Protein AF-A0A7Y9W9V0-F1 (afdb_monomer_lite)

Foldseek 3Di:
DDDDDDDDDDPPPPPPDDCPVVVCVVVDDDDDPVVVVVLVVVLVVLVVVLVVDDDPVNVVSVVVSVVSVVVVVVCVVPVPPPPPPPPLLLLLQLLLCVLVVLCVVVVHDLVRLCVLLVPDSVVNVCSNVSVDRDDPSSLVSSCNSSVHDSVVSSVSSDDQDDPDQDPVNWDWDDDVVQQKIKTFRADDGPPDPKTKIKIKHDAFGKDKDFFDPDFFKKKKKAWADWWKWKAAPNDIDTDDHGDIDIDTHHGMMMIGHHNVIMTIMMMMID

Radius of gyration: 27.73 Å; chains: 1; bounding box: 50×78×79 Å

pLDDT: mean 72.64, std 25.69, range [23.69, 98.56]

InterPro domains:
  IPR001387 Cro/C1-type, helix-turn-helix domain [PS50943] (99-153)
  IPR001387 Cro/C1-type, helix-turn-helix domain [SM00530] (98-153)
  IPR001387 Cro/C1-type, helix-turn-helix domain [cd00093] (96-153)
  IPR010982 Lambda repressor-like, DNA-binding domain superfamily [G3DSA:1.10.260.40] (86-161)
  IPR010982 Lambda repressor-like, DNA-binding domain superfamily [SSF47413] (92-160)
  IPR011051 RmlC-like cupin domain superfamily [SSF51182] (139-268)
  IPR014710 RmlC-like jelly roll fold [G3DSA:2.60.120.10] (181-270)
  IPR050807 Transcriptional regulator/dioxygenase, bacterial-type [PTHR46797] (91-259)

Secondary structure (DSSP, 8-state):
------------------THHHHHHHTT----HHHHHHHHHHHHHHHHHHHH--THHHHHHHHHHHHHHHHHHHHHH-S--------HHHHHHHHHHHHHHHHHHTT--HHHHHHHHT--HHHHHHHHTTSSPPPHHHHHHHHHHHT--HHHHHHHT--S--S---GGGS-EEEETTTTEEEEEEE---TTSS-EEEEEEE-TT-EEEESS-SSTTEEEEEEEEEE-EEEEETTEEEEE-TT-EEEEEE-S-EEEE--TT--EEEEEEE-

Structure (mmCIF, N/CA/C/O backbone):
data_AF-A0A7Y9W9V0-F1
#
_entry.id   AF-A0A7Y9W9V0-F1
#
loop_
_atom_site.group_PDB
_atom_site.id
_atom_site.type_symbol
_atom_site.label_atom_id
_atom_site.label_alt_id
_atom_site.label_comp_id
_atom_site.label_asym_id
_atom_site.label_entity_id
_atom_site.label_seq_id
_atom_site.pdbx_PDB_ins_code
_atom_site.Cartn_x
_atom_site.Cartn_y
_atom_site.Cartn_z
_atom_site.occupancy
_atom_site.B_iso_or_equiv
_atom_site.auth_seq_id
_atom_site.auth_comp_id
_atom_site.auth_asym_id
_atom_site.auth_atom_id
_atom_site.pdbx_PDB_model_num
ATOM 1 N N . MET A 1 1 ? -5.273 66.839 42.365 1.00 35.50 1 MET A N 1
ATOM 2 C CA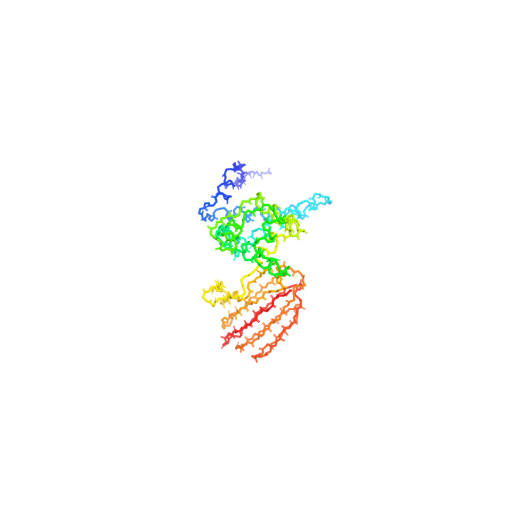 . MET A 1 1 ? -5.598 66.285 41.025 1.00 35.50 1 MET A CA 1
ATOM 3 C C . MET A 1 1 ? -4.250 65.876 40.478 1.00 35.50 1 MET A C 1
ATOM 5 O O . MET A 1 1 ? -3.637 66.594 39.706 1.00 35.50 1 MET A O 1
ATOM 9 N N . ASP A 1 2 ? -3.775 64.792 41.076 1.00 28.06 2 ASP A N 1
ATOM 10 C CA . ASP A 1 2 ? -2.410 64.271 41.126 1.00 28.06 2 ASP A CA 1
ATOM 11 C C . ASP A 1 2 ? -2.517 62.798 40.697 1.00 28.06 2 ASP A C 1
ATOM 13 O O . ASP A 1 2 ? -3.586 62.212 40.873 1.00 28.06 2 ASP A O 1
ATOM 17 N N . ASP A 1 3 ? -1.520 62.054 40.245 1.00 28.27 3 ASP A N 1
ATOM 18 C CA . ASP A 1 3 ? -0.204 62.240 39.635 1.00 28.27 3 ASP A CA 1
ATOM 19 C C . ASP A 1 3 ? 0.342 60.785 39.485 1.00 28.27 3 ASP A C 1
ATOM 21 O O . ASP A 1 3 ? -0.158 59.859 40.130 1.00 28.27 3 ASP A O 1
ATOM 25 N N . VAL A 1 4 ? 1.404 60.609 38.697 1.00 27.91 4 VAL A N 1
ATOM 26 C CA . VAL A 1 4 ? 2.395 59.505 38.736 1.00 27.91 4 VAL A CA 1
ATOM 27 C C . VAL A 1 4 ? 2.188 58.203 37.923 1.00 27.91 4 VAL A C 1
ATOM 29 O O . VAL A 1 4 ? 1.165 57.525 37.911 1.00 27.91 4 VAL A O 1
ATOM 32 N N . ALA A 1 5 ? 3.302 57.878 37.256 1.00 31.08 5 ALA A N 1
ATOM 33 C CA . ALA A 1 5 ? 3.635 56.842 36.288 1.00 31.08 5 ALA A CA 1
ATOM 34 C C . ALA A 1 5 ? 4.068 55.469 36.857 1.00 31.08 5 ALA A C 1
ATOM 36 O O . ALA A 1 5 ? 4.468 55.375 38.011 1.00 31.08 5 ALA A O 1
ATOM 37 N N . ALA A 1 6 ? 4.102 54.449 35.978 1.00 27.23 6 ALA A N 1
ATOM 38 C CA . ALA A 1 6 ? 5.058 53.316 35.853 1.00 27.23 6 ALA A CA 1
ATOM 39 C C . ALA A 1 6 ? 4.371 52.191 35.033 1.00 27.23 6 ALA A C 1
ATOM 41 O O . ALA A 1 6 ? 3.171 52.006 35.154 1.00 27.23 6 ALA A O 1
ATOM 42 N N . GLY A 1 7 ? 4.985 51.377 34.174 1.00 23.86 7 GLY A N 1
ATOM 43 C CA . GLY A 1 7 ? 6.378 51.099 33.874 1.00 23.86 7 GLY A CA 1
ATOM 44 C C . GLY A 1 7 ? 6.473 50.066 32.731 1.00 23.86 7 GLY A C 1
ATOM 45 O O . GLY A 1 7 ? 5.495 49.464 32.298 1.00 23.86 7 GLY A O 1
ATOM 46 N N . VAL A 1 8 ? 7.694 49.941 32.231 1.00 26.98 8 VAL A N 1
ATOM 47 C CA . VAL A 1 8 ? 8.211 49.222 31.056 1.00 26.98 8 VAL A CA 1
ATOM 48 C C . VAL A 1 8 ? 8.099 47.687 31.154 1.00 26.98 8 VAL A C 1
ATOM 50 O O . VAL A 1 8 ? 8.314 47.153 32.234 1.00 26.98 8 VAL A O 1
ATOM 53 N N . ALA A 1 9 ? 7.894 46.980 30.023 1.00 24.52 9 ALA A N 1
ATOM 54 C CA . ALA A 1 9 ? 8.790 45.910 29.513 1.00 24.52 9 ALA A CA 1
ATOM 55 C C . ALA A 1 9 ? 8.128 44.968 28.481 1.00 24.52 9 ALA A C 1
ATOM 57 O O . ALA A 1 9 ? 7.107 44.349 28.759 1.00 24.52 9 ALA A O 1
ATOM 58 N N . GLY A 1 10 ? 8.796 44.750 27.333 1.00 23.69 10 GLY A N 1
ATOM 59 C CA . GLY A 1 10 ? 8.722 43.447 26.653 1.00 23.69 10 GLY A CA 1
ATOM 60 C C . GLY A 1 10 ? 8.456 43.374 25.146 1.00 23.69 10 GLY A C 1
ATOM 61 O O . GLY A 1 10 ? 8.126 42.287 24.682 1.00 23.69 10 GLY A O 1
ATOM 62 N N . SER A 1 11 ? 8.625 44.431 24.343 1.00 26.94 11 SER A N 1
ATOM 63 C CA . SER A 1 11 ? 8.670 44.263 22.881 1.00 26.94 11 SER A CA 1
ATOM 64 C C . SER A 1 11 ? 10.000 43.620 22.466 1.00 26.94 11 SER A C 1
ATOM 66 O O . SER A 1 11 ? 10.996 44.283 22.175 1.00 26.94 11 SER A O 1
ATOM 68 N N . ARG A 1 12 ? 10.050 42.283 22.420 1.00 25.53 12 ARG A N 1
ATOM 69 C CA . ARG A 1 12 ? 11.117 41.608 21.672 1.00 25.53 12 ARG A CA 1
ATOM 70 C C . ARG A 1 12 ? 10.860 41.842 20.188 1.00 25.53 12 ARG A C 1
ATOM 72 O O . ARG A 1 12 ? 10.120 41.103 19.546 1.00 25.53 12 ARG A O 1
ATOM 79 N N . ARG A 1 13 ? 11.499 42.887 19.651 1.00 25.66 13 ARG A N 1
ATOM 80 C CA . ARG A 1 13 ? 11.897 42.948 18.243 1.00 25.66 13 ARG A CA 1
ATOM 81 C C . ARG A 1 13 ? 12.597 41.630 17.918 1.00 25.66 13 ARG A C 1
ATOM 83 O O . ARG A 1 13 ? 13.743 41.429 18.313 1.00 25.66 13 ARG A O 1
ATOM 90 N N . TRP A 1 14 ? 11.928 40.745 17.191 1.00 26.88 14 TRP A N 1
ATOM 91 C CA . TRP A 1 14 ? 12.637 39.748 16.403 1.00 26.88 14 TRP A CA 1
ATOM 92 C C . TRP A 1 14 ? 13.243 40.513 15.234 1.00 26.88 14 TRP A C 1
ATOM 94 O O . TRP A 1 14 ? 12.591 40.775 14.226 1.00 26.88 14 TRP A O 1
ATOM 104 N N . GLY A 1 15 ? 14.470 40.992 15.444 1.00 24.22 15 GLY A N 1
ATOM 105 C CA . GLY A 1 15 ? 15.308 41.468 14.358 1.00 24.22 15 GLY A CA 1
ATOM 106 C C . GLY A 1 15 ? 15.372 40.387 13.286 1.00 24.22 15 GLY A C 1
ATOM 107 O O . GLY A 1 15 ? 15.398 39.198 13.607 1.00 24.22 15 GLY A O 1
ATOM 108 N N . ALA A 1 16 ? 15.355 40.817 12.027 1.00 33.41 16 ALA A N 1
ATOM 109 C CA . ALA A 1 16 ? 15.622 39.970 10.880 1.00 33.41 16 ALA A CA 1
ATOM 110 C C . ALA A 1 16 ? 16.904 39.166 11.146 1.00 33.41 16 ALA A C 1
ATOM 112 O O . ALA A 1 16 ? 18.010 39.702 11.088 1.00 33.41 16 ALA A O 1
ATOM 113 N N . LEU A 1 17 ? 16.745 37.893 11.505 1.00 30.12 17 LEU A N 1
ATOM 114 C CA . LEU A 1 17 ? 17.858 36.962 11.541 1.00 30.12 17 LEU A CA 1
ATOM 115 C C . LEU A 1 17 ? 18.116 36.522 10.093 1.00 30.12 17 LEU A C 1
ATOM 117 O O . LEU A 1 17 ? 17.157 36.224 9.377 1.00 30.12 17 LEU A O 1
ATOM 121 N N . PRO A 1 18 ? 19.377 36.524 9.628 1.00 29.44 18 PRO A N 1
ATOM 122 C CA . PRO A 1 18 ? 19.690 36.333 8.217 1.00 29.44 18 PRO A CA 1
ATOM 123 C C . PRO A 1 18 ? 19.297 34.929 7.741 1.00 29.44 18 PRO A C 1
ATOM 125 O O . PRO A 1 18 ? 19.376 33.967 8.505 1.00 29.44 18 PRO A O 1
ATOM 128 N N . CYS A 1 19 ? 18.968 34.804 6.452 1.00 37.94 19 CYS A N 1
ATOM 129 C CA . CYS A 1 19 ? 18.664 33.574 5.697 1.00 37.94 19 CYS A CA 1
ATOM 130 C C . CYS A 1 19 ? 19.694 32.420 5.793 1.00 37.94 19 CYS A C 1
ATOM 132 O O . CYS A 1 19 ? 19.595 31.437 5.059 1.00 37.94 19 CYS A O 1
ATOM 134 N N . THR A 1 20 ? 20.695 32.486 6.666 1.00 33.91 20 THR A N 1
ATOM 135 C CA . THR A 1 20 ? 21.738 31.466 6.812 1.00 33.91 20 THR A CA 1
ATOM 136 C C . THR A 1 20 ? 21.260 30.225 7.572 1.00 33.91 20 THR A C 1
ATOM 138 O O . THR A 1 20 ? 21.728 29.127 7.280 1.00 33.91 20 THR A O 1
ATOM 141 N N . ALA A 1 21 ? 20.276 30.353 8.471 1.00 34.34 21 ALA A N 1
ATOM 142 C CA . ALA A 1 21 ? 19.672 29.204 9.158 1.00 34.34 21 ALA A CA 1
ATOM 143 C C . ALA A 1 21 ? 18.810 28.331 8.222 1.00 34.34 21 ALA A C 1
ATOM 145 O O . ALA A 1 21 ? 18.737 27.120 8.403 1.00 34.34 21 ALA A O 1
ATOM 146 N N . TRP A 1 22 ? 18.218 28.933 7.184 1.00 33.31 22 TRP A N 1
ATOM 147 C CA . TRP A 1 22 ? 17.426 28.222 6.176 1.00 33.31 22 TRP A CA 1
ATOM 148 C C . TRP A 1 22 ? 18.291 27.369 5.236 1.00 33.31 22 TRP A C 1
ATOM 150 O O . TRP A 1 22 ? 17.904 26.249 4.920 1.00 33.31 22 TRP A O 1
ATOM 160 N N . ARG A 1 23 ? 19.488 27.840 4.846 1.00 33.12 23 ARG A N 1
ATOM 161 C CA . ARG A 1 23 ? 20.419 27.038 4.022 1.00 33.12 23 ARG A CA 1
ATOM 162 C C . ARG A 1 23 ? 20.894 25.775 4.747 1.00 33.12 23 ARG A C 1
ATOM 164 O O . ARG A 1 23 ? 20.795 24.693 4.193 1.00 33.12 23 ARG A O 1
ATOM 171 N N . ARG A 1 24 ? 21.250 25.874 6.034 1.00 33.75 24 ARG A N 1
ATOM 172 C CA . ARG A 1 24 ? 21.641 24.699 6.843 1.00 33.75 24 ARG A CA 1
ATOM 173 C C . ARG A 1 24 ? 20.521 23.671 7.070 1.00 33.75 24 ARG A C 1
ATOM 175 O O . ARG A 1 24 ? 20.827 22.514 7.330 1.00 33.75 24 ARG A O 1
ATOM 182 N N . PHE A 1 25 ? 19.254 24.080 6.983 1.00 33.53 25 PHE A N 1
ATOM 183 C CA . PHE A 1 25 ? 18.092 23.188 7.085 1.00 33.53 25 PHE A CA 1
ATOM 184 C C . PHE A 1 25 ? 17.761 22.482 5.755 1.00 33.53 25 PHE A C 1
ATOM 186 O O . PHE A 1 25 ? 17.141 21.421 5.760 1.00 33.53 25 PHE A O 1
ATOM 193 N N . LEU A 1 26 ? 18.183 23.045 4.618 1.00 35.91 26 LEU A N 1
ATOM 194 C CA . LEU A 1 26 ? 18.097 22.387 3.310 1.00 35.91 26 LEU A CA 1
ATOM 195 C C . LEU A 1 26 ? 19.279 21.430 3.062 1.00 35.91 26 LEU A C 1
ATOM 197 O O . LEU A 1 26 ? 19.092 20.434 2.376 1.00 35.91 26 LEU A O 1
ATOM 201 N N . ASP A 1 27 ? 20.434 21.677 3.689 1.00 34.84 27 ASP A N 1
ATOM 202 C CA . ASP A 1 27 ? 21.676 20.899 3.520 1.00 34.84 27 ASP A CA 1
ATOM 203 C C . ASP A 1 27 ? 21.829 19.693 4.490 1.00 34.84 27 ASP A C 1
ATOM 205 O O . ASP A 1 27 ? 22.941 19.215 4.707 1.00 34.84 27 ASP A O 1
ATOM 209 N N . GLY A 1 28 ? 20.749 19.200 5.114 1.00 38.62 28 GLY A N 1
ATOM 210 C CA . GLY A 1 28 ? 20.773 17.923 5.860 1.00 38.62 28 GLY A CA 1
ATOM 211 C C . GLY A 1 28 ? 21.465 17.926 7.238 1.00 38.62 28 GLY A C 1
ATOM 212 O O . GLY A 1 28 ? 21.980 16.900 7.678 1.00 38.62 28 GLY A O 1
ATOM 213 N N . GLY A 1 29 ? 21.504 19.058 7.951 1.00 36.22 29 GLY A N 1
ATOM 214 C CA . GLY A 1 29 ? 22.073 19.123 9.310 1.00 36.22 29 GLY A CA 1
ATOM 215 C C . GLY A 1 29 ? 21.227 18.429 10.404 1.00 36.22 29 GLY A C 1
ATOM 216 O O . GLY A 1 29 ? 20.016 18.272 10.239 1.00 36.22 29 GLY A O 1
ATOM 217 N N . PRO A 1 30 ? 21.826 18.051 11.557 1.00 38.59 30 PRO A N 1
ATOM 218 C CA . PRO A 1 30 ? 21.140 17.306 12.617 1.00 38.59 30 PRO A CA 1
ATOM 219 C C . PRO A 1 30 ? 19.988 18.090 13.272 1.00 38.59 30 PRO A C 1
ATOM 221 O O . PRO A 1 30 ? 20.026 19.314 13.401 1.00 38.59 30 PRO A O 1
ATOM 224 N N . TYR A 1 31 ? 18.976 17.342 13.722 1.00 42.16 31 TYR A N 1
ATOM 225 C CA . TYR A 1 31 ? 17.697 17.802 14.276 1.00 42.16 31 TYR A CA 1
ATOM 226 C C . TYR A 1 31 ? 17.836 18.840 15.418 1.00 42.16 31 TYR A C 1
ATOM 228 O O . TYR A 1 31 ? 18.185 18.497 16.549 1.00 42.16 31 TYR A O 1
ATOM 236 N N . ASP A 1 32 ? 17.512 20.114 15.143 1.00 47.50 32 ASP A N 1
ATOM 237 C CA . ASP A 1 32 ? 17.511 21.217 16.124 1.00 47.50 32 ASP A CA 1
ATOM 238 C C . ASP A 1 32 ? 16.078 21.621 16.535 1.00 47.50 32 ASP A C 1
ATOM 240 O O . ASP A 1 32 ? 15.296 22.171 15.753 1.00 47.50 32 ASP A O 1
ATOM 244 N N . LYS A 1 33 ? 15.745 21.420 17.819 1.00 42.12 33 LYS A N 1
ATOM 245 C CA . LYS A 1 33 ? 14.448 21.776 18.432 1.00 42.12 33 LYS A CA 1
ATOM 246 C C . LYS A 1 33 ? 14.104 23.272 18.313 1.00 42.12 33 LYS A C 1
ATOM 248 O O . LYS A 1 33 ? 12.923 23.628 18.360 1.00 42.12 33 LYS A O 1
ATOM 253 N N . ARG A 1 34 ? 15.093 24.162 18.145 1.00 43.06 34 ARG A N 1
ATOM 254 C CA . ARG A 1 34 ? 14.865 25.607 17.938 1.00 43.06 34 ARG A CA 1
ATOM 255 C C . ARG A 1 34 ? 14.334 25.919 16.539 1.00 43.06 34 ARG A C 1
ATOM 257 O O . ARG A 1 34 ? 13.497 26.813 16.411 1.00 43.06 34 ARG A O 1
ATOM 264 N N . ALA A 1 35 ? 14.747 25.162 15.521 1.00 43.53 35 ALA A N 1
ATOM 265 C CA . ALA A 1 35 ? 14.246 25.313 14.155 1.00 43.53 35 ALA A CA 1
ATOM 266 C C . ALA A 1 35 ? 12.758 24.932 14.059 1.00 43.53 35 ALA A C 1
ATOM 268 O O . ALA A 1 35 ? 11.972 25.667 13.462 1.00 43.53 35 ALA A O 1
ATOM 269 N N . ARG A 1 36 ? 12.347 23.859 14.755 1.00 43.25 36 ARG A N 1
ATOM 270 C CA . ARG A 1 36 ? 10.944 23.408 14.820 1.00 43.25 36 ARG A CA 1
ATOM 271 C C . ARG A 1 36 ? 10.028 24.443 15.479 1.00 43.25 36 ARG A C 1
ATOM 273 O O . ARG A 1 36 ? 8.952 24.731 14.969 1.00 43.25 36 ARG A O 1
ATOM 280 N N . ARG A 1 37 ? 10.478 25.070 16.572 1.00 42.75 37 ARG A N 1
ATOM 281 C CA . ARG A 1 37 ? 9.717 26.136 17.250 1.00 42.75 37 ARG A CA 1
ATOM 282 C C . ARG A 1 37 ? 9.551 27.378 16.364 1.00 42.75 37 ARG A C 1
ATOM 284 O O . ARG A 1 37 ? 8.467 27.942 16.315 1.00 42.75 37 ARG A O 1
ATOM 291 N N . CYS A 1 38 ? 10.592 27.741 15.610 1.00 45.28 38 CYS A N 1
ATOM 292 C CA . CYS A 1 38 ? 10.552 28.855 14.659 1.00 45.28 38 CYS A CA 1
ATOM 293 C C . CYS A 1 38 ? 9.590 28.587 13.484 1.00 45.28 38 CYS A C 1
ATOM 295 O O . CYS A 1 38 ? 8.825 29.470 13.104 1.00 45.28 38 CYS A O 1
ATOM 297 N N . ALA A 1 39 ? 9.574 27.359 12.951 1.00 44.06 39 ALA A N 1
ATOM 298 C CA . ALA A 1 39 ? 8.653 26.954 11.888 1.00 44.06 39 ALA A CA 1
ATOM 299 C C . ALA A 1 39 ? 7.184 26.980 12.351 1.00 44.06 39 ALA A C 1
ATOM 301 O O . ALA A 1 39 ? 6.343 27.562 11.672 1.00 44.06 39 ALA A O 1
ATOM 302 N N . VAL A 1 40 ? 6.886 26.451 13.546 1.00 46.34 40 VAL A N 1
ATOM 303 C CA . VAL A 1 40 ? 5.531 26.476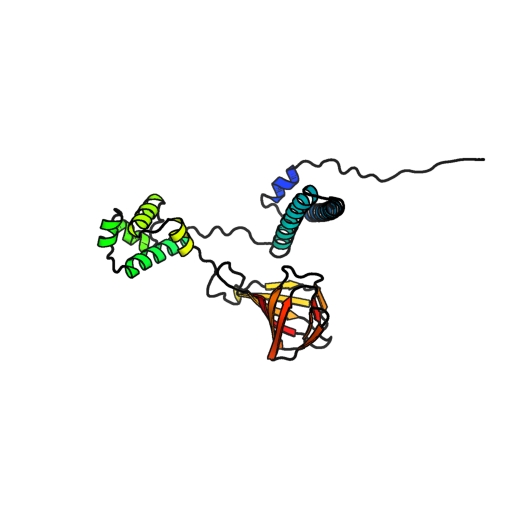 14.135 1.00 46.34 40 VAL A CA 1
ATOM 304 C C . VAL A 1 40 ? 5.038 27.910 14.368 1.00 46.34 40 VAL A C 1
ATOM 306 O O . VAL A 1 40 ? 3.879 28.222 14.075 1.00 46.34 40 VAL A O 1
ATOM 309 N N . ASP A 1 41 ? 5.910 28.802 14.845 1.00 45.75 41 ASP A N 1
ATOM 310 C CA . ASP A 1 41 ? 5.571 30.214 15.050 1.00 45.75 41 ASP A CA 1
ATOM 311 C C . ASP A 1 41 ? 5.324 30.945 13.712 1.00 45.75 41 ASP A C 1
ATOM 313 O O . ASP A 1 41 ? 4.414 31.775 13.615 1.00 45.75 41 ASP A O 1
ATOM 317 N N . GLN A 1 42 ? 6.046 30.587 12.644 1.00 47.47 42 GLN A N 1
ATOM 318 C CA . GLN A 1 42 ? 5.817 31.123 11.296 1.00 47.47 42 GLN A CA 1
ATOM 319 C C . GLN A 1 42 ? 4.520 30.599 10.662 1.00 47.47 42 GLN A C 1
ATOM 321 O O . GLN A 1 42 ? 3.763 31.397 10.109 1.00 47.47 42 GLN A O 1
ATOM 326 N N . THR A 1 43 ? 4.188 29.311 10.804 1.00 44.59 43 THR A N 1
ATOM 327 C CA . THR A 1 43 ? 2.916 28.740 10.315 1.00 44.59 43 THR A CA 1
ATOM 328 C C . THR A 1 43 ? 1.710 29.350 11.035 1.00 44.59 43 THR A C 1
ATOM 330 O O . THR A 1 43 ? 0.689 29.636 10.406 1.00 44.59 43 THR A O 1
ATOM 333 N N . ARG A 1 44 ? 1.826 29.629 12.343 1.00 49.34 44 ARG A N 1
ATOM 334 C CA . ARG A 1 44 ? 0.804 30.379 13.097 1.00 49.34 44 ARG A CA 1
ATOM 335 C C . ARG A 1 44 ? 0.651 31.812 12.582 1.00 49.34 44 ARG A C 1
ATOM 337 O O . ARG A 1 44 ? -0.479 32.267 12.416 1.00 49.34 44 ARG A O 1
ATOM 344 N N . SER A 1 45 ? 1.757 32.490 12.279 1.00 45.56 45 SER A N 1
ATOM 345 C CA . SER A 1 45 ? 1.757 33.850 11.722 1.00 45.56 45 SER A CA 1
ATOM 346 C C . SER A 1 45 ? 1.108 33.916 10.327 1.00 45.56 45 SER A C 1
ATOM 348 O O . SER A 1 45 ? 0.218 34.735 10.095 1.00 45.56 45 SER A O 1
ATOM 350 N N . LEU A 1 46 ? 1.447 32.986 9.426 1.00 45.44 46 LEU A N 1
ATOM 351 C CA . LEU A 1 46 ? 0.841 32.880 8.091 1.00 45.44 46 LEU A CA 1
ATOM 352 C C . LEU A 1 46 ? -0.661 32.550 8.146 1.00 45.44 46 LEU A C 1
ATOM 354 O O . LEU A 1 46 ? -1.437 33.116 7.378 1.00 45.44 46 LEU A O 1
ATOM 358 N N . ARG A 1 47 ? -1.111 31.717 9.099 1.00 48.81 47 ARG A N 1
ATOM 359 C CA . ARG A 1 47 ? -2.543 31.411 9.304 1.00 48.81 47 ARG A CA 1
ATOM 360 C C . ARG A 1 47 ? -3.354 32.650 9.707 1.00 48.81 47 ARG A C 1
ATOM 362 O O . ARG A 1 47 ? -4.504 32.790 9.292 1.00 48.81 47 ARG A O 1
ATOM 369 N N . VAL A 1 48 ? -2.760 33.560 10.484 1.00 46.72 48 VAL A N 1
ATOM 370 C CA . VAL A 1 48 ? -3.372 34.853 10.847 1.00 46.72 48 VAL A CA 1
ATOM 371 C C . VAL A 1 48 ? -3.424 35.790 9.636 1.00 46.72 48 VAL A C 1
ATOM 373 O O . VAL A 1 48 ? -4.450 36.424 9.398 1.00 46.72 48 VAL A O 1
ATOM 376 N N . GLN A 1 49 ? -2.371 35.822 8.817 1.00 44.41 49 GLN A N 1
ATOM 377 C CA . GLN A 1 49 ? -2.313 36.649 7.606 1.00 44.41 49 GLN A CA 1
ATOM 378 C C . GLN A 1 49 ? -3.300 36.191 6.520 1.00 44.41 49 GLN A C 1
ATOM 380 O O . GLN A 1 49 ? -3.977 37.026 5.924 1.00 44.41 49 GLN A O 1
ATOM 385 N N . VAL A 1 50 ? -3.466 34.877 6.320 1.00 41.56 50 VAL A N 1
ATOM 386 C CA . VAL A 1 50 ? -4.476 34.306 5.406 1.00 41.56 50 VAL A CA 1
ATOM 387 C C . VAL A 1 50 ? -5.900 34.690 5.825 1.00 41.56 50 VAL A C 1
ATOM 389 O O . VAL A 1 50 ? -6.744 34.948 4.968 1.00 41.56 50 VAL A O 1
ATOM 392 N N . ARG A 1 51 ? -6.181 34.759 7.135 1.00 45.84 51 ARG A N 1
ATOM 393 C CA . ARG A 1 51 ? -7.498 35.166 7.660 1.00 45.84 51 ARG A CA 1
ATOM 394 C C . ARG A 1 51 ? -7.789 36.659 7.478 1.00 45.84 51 ARG A C 1
ATOM 396 O O . ARG A 1 51 ? -8.957 37.022 7.401 1.00 45.84 51 ARG A O 1
ATOM 403 N N . ALA A 1 52 ? -6.757 37.498 7.400 1.00 40.34 52 ALA A N 1
ATOM 404 C CA . ALA A 1 52 ? -6.886 38.950 7.276 1.00 40.34 52 ALA A CA 1
ATOM 405 C C . ALA A 1 52 ? -6.856 39.469 5.820 1.00 40.34 52 ALA A C 1
ATOM 407 O O . ALA A 1 52 ? -7.147 40.642 5.593 1.00 40.34 52 ALA A O 1
ATOM 408 N N . ALA A 1 53 ? -6.507 38.633 4.835 1.00 41.34 53 ALA A N 1
ATOM 409 C CA . ALA A 1 53 ? -6.384 39.023 3.426 1.00 41.34 53 ALA A CA 1
ATOM 410 C C . ALA A 1 53 ? -7.662 38.749 2.601 1.00 41.34 53 ALA A C 1
ATOM 412 O O . ALA A 1 53 ? -8.421 37.822 2.889 1.00 41.34 53 ALA A O 1
ATOM 413 N N . SER A 1 54 ? -7.880 39.515 1.526 1.00 35.00 54 SER A N 1
ATOM 414 C CA . SER A 1 54 ? -8.957 39.312 0.540 1.00 35.00 54 SER A CA 1
ATOM 415 C C . SER A 1 54 ? -8.428 39.385 -0.903 1.00 35.00 54 SER A C 1
ATOM 417 O O . SER A 1 54 ? -7.354 39.934 -1.153 1.00 35.00 54 SER A O 1
ATOM 419 N N . GLY A 1 55 ? -9.163 38.791 -1.852 1.00 52.12 55 GLY A N 1
ATOM 420 C CA . GLY A 1 55 ? -8.799 38.764 -3.277 1.00 52.12 55 GLY A CA 1
ATOM 421 C C . GLY A 1 55 ? -7.592 37.874 -3.605 1.00 52.12 55 GLY A C 1
ATOM 422 O O . GLY A 1 55 ? -7.303 36.915 -2.889 1.00 52.12 55 GLY A O 1
ATOM 423 N N . GLU A 1 56 ? -6.870 38.196 -4.681 1.00 37.28 56 GLU A N 1
ATOM 424 C CA . GLU A 1 56 ? -5.723 37.419 -5.196 1.00 37.28 56 GLU A CA 1
ATOM 425 C C . GLU A 1 56 ? -4.617 37.204 -4.151 1.00 37.28 56 GLU A C 1
ATOM 427 O O . GLU A 1 56 ? -4.029 36.126 -4.069 1.00 37.28 56 GLU A O 1
ATOM 432 N N . ARG A 1 57 ? -4.426 38.173 -3.245 1.00 35.94 57 ARG A N 1
ATOM 433 C CA . ARG A 1 57 ? -3.479 38.071 -2.123 1.00 35.94 57 ARG A CA 1
ATOM 434 C C . ARG A 1 57 ? -3.820 36.944 -1.145 1.00 35.94 57 ARG A C 1
ATOM 436 O O . ARG A 1 57 ? -2.926 36.372 -0.530 1.00 35.94 57 ARG A O 1
ATOM 443 N N . ARG A 1 58 ? -5.105 36.606 -0.989 1.00 35.12 58 ARG A N 1
ATOM 444 C CA . ARG A 1 58 ? -5.542 35.472 -0.162 1.00 35.12 58 ARG A CA 1
ATOM 445 C C . ARG A 1 58 ? -5.247 34.145 -0.856 1.00 35.12 58 ARG A C 1
ATOM 447 O O . ARG A 1 58 ? -4.812 33.221 -0.181 1.00 35.12 58 ARG A O 1
ATOM 454 N N . ALA A 1 59 ? -5.425 34.065 -2.174 1.00 35.19 59 ALA A N 1
ATOM 455 C CA . ALA A 1 59 ? -5.148 32.857 -2.951 1.00 35.19 59 ALA A CA 1
ATOM 456 C C . ALA A 1 59 ? -3.646 32.513 -2.967 1.00 35.19 59 ALA A C 1
ATOM 458 O O . ALA A 1 59 ? -3.271 31.357 -2.780 1.00 35.19 59 ALA A O 1
ATOM 459 N N . GLU A 1 60 ? -2.779 33.519 -3.090 1.00 39.03 60 GLU A N 1
ATOM 460 C CA . GLU A 1 60 ? -1.320 33.344 -3.072 1.00 39.03 60 GLU A CA 1
ATOM 461 C C . GLU A 1 60 ? -0.799 32.912 -1.685 1.00 39.03 60 GLU A C 1
ATOM 463 O O . GLU A 1 60 ? 0.000 31.977 -1.560 1.00 39.03 60 GLU A O 1
ATOM 468 N N . LEU A 1 61 ? -1.333 33.516 -0.615 1.00 37.25 61 LEU A N 1
ATOM 469 C CA . LEU A 1 61 ? -1.023 33.123 0.764 1.00 37.25 61 LEU A CA 1
ATOM 470 C C . LEU A 1 61 ? -1.617 31.753 1.130 1.00 37.25 61 LEU A C 1
ATOM 472 O O . LEU A 1 61 ? -0.990 31.009 1.880 1.00 37.25 61 LEU A O 1
ATOM 476 N N . GLN A 1 62 ? -2.781 31.380 0.586 1.00 42.25 62 GLN A N 1
ATOM 477 C CA . GLN A 1 62 ? -3.368 30.045 0.752 1.00 42.25 62 GLN A CA 1
ATOM 478 C C . GLN A 1 62 ? -2.556 28.968 0.032 1.00 42.25 62 GLN A C 1
ATOM 480 O O . GLN A 1 62 ? -2.330 27.913 0.615 1.00 42.25 62 GLN A O 1
ATOM 485 N N . SER A 1 63 ? -2.068 29.242 -1.180 1.00 38.06 63 SER A N 1
ATOM 486 C CA . SER A 1 63 ? -1.182 28.335 -1.923 1.00 38.06 63 SER A CA 1
ATOM 487 C C . SER A 1 63 ? 0.136 28.104 -1.173 1.00 38.06 63 SER A C 1
ATOM 489 O O . SER A 1 63 ? 0.549 26.965 -0.953 1.00 38.06 63 SER A O 1
ATOM 491 N N . THR A 1 64 ? 0.735 29.178 -0.651 1.00 41.03 64 THR A N 1
ATOM 492 C CA . THR A 1 64 ? 1.964 29.110 0.157 1.00 41.03 64 THR A CA 1
ATOM 493 C C . THR A 1 64 ? 1.741 28.381 1.491 1.00 41.03 64 THR A C 1
ATOM 495 O O . THR A 1 64 ? 2.575 27.576 1.904 1.00 41.03 64 THR A O 1
ATOM 498 N N . PHE A 1 65 ? 0.599 28.601 2.151 1.00 41.19 65 PHE A N 1
ATOM 499 C CA . PHE A 1 65 ? 0.223 27.930 3.401 1.00 41.19 65 PHE A CA 1
ATOM 500 C C . PHE A 1 65 ? -0.080 26.436 3.202 1.00 41.19 65 PHE A C 1
ATOM 502 O O . PHE A 1 65 ? 0.358 25.615 4.005 1.00 41.19 65 PHE A O 1
ATOM 509 N N . LEU A 1 66 ? -0.761 26.066 2.113 1.00 40.62 66 LEU A N 1
ATOM 510 C CA . LEU A 1 66 ? -1.024 24.671 1.747 1.00 40.62 66 LEU A CA 1
ATOM 511 C C . LEU A 1 66 ? 0.269 23.931 1.391 1.00 40.62 66 LEU A C 1
ATOM 513 O O . LEU A 1 66 ? 0.465 22.820 1.868 1.00 40.62 66 LEU A O 1
ATOM 517 N N . PHE A 1 67 ? 1.180 24.563 0.643 1.00 36.81 67 PHE A N 1
ATOM 518 C CA . PHE A 1 67 ? 2.495 23.999 0.312 1.00 36.81 67 PHE A CA 1
ATOM 519 C C . PHE A 1 67 ? 3.398 23.826 1.546 1.00 36.81 67 PHE A C 1
ATOM 521 O O . PHE A 1 67 ? 4.179 22.878 1.633 1.00 36.81 67 PHE A O 1
ATOM 528 N N . GLN A 1 68 ? 3.293 24.728 2.528 1.00 40.66 68 GLN A N 1
ATOM 529 C CA . GLN A 1 68 ? 4.006 24.599 3.799 1.00 40.66 68 GLN A CA 1
ATOM 530 C C . GLN A 1 68 ? 3.399 23.524 4.702 1.00 40.66 68 GLN A C 1
ATOM 532 O O . GLN A 1 68 ? 4.153 22.801 5.341 1.00 40.66 68 GLN A O 1
ATOM 537 N N . LEU A 1 69 ? 2.073 23.374 4.748 1.00 40.91 69 LEU A N 1
ATOM 538 C CA . LEU A 1 69 ? 1.417 22.344 5.556 1.00 40.91 69 LEU A CA 1
ATOM 539 C C . LEU A 1 69 ? 1.629 20.934 5.003 1.00 40.91 69 LEU A C 1
ATOM 541 O O . LEU A 1 69 ? 1.886 20.026 5.792 1.00 40.91 69 LEU A O 1
ATOM 545 N N . THR A 1 70 ? 1.593 20.755 3.679 1.00 40.62 70 THR A N 1
ATOM 546 C CA . THR A 1 70 ? 1.907 19.466 3.048 1.00 40.62 70 THR A CA 1
ATOM 547 C C . THR A 1 70 ? 3.360 19.074 3.297 1.00 40.62 70 THR A C 1
ATOM 549 O O . THR A 1 70 ? 3.612 17.969 3.765 1.00 40.62 70 THR A O 1
ATOM 552 N N . ASN A 1 71 ? 4.319 19.985 3.110 1.00 34.22 71 ASN A N 1
ATOM 553 C CA . ASN A 1 71 ? 5.730 19.687 3.380 1.00 34.22 71 ASN A CA 1
ATOM 554 C C . ASN A 1 71 ? 6.056 19.523 4.875 1.00 34.22 71 ASN A C 1
ATOM 556 O O . ASN A 1 71 ? 6.924 18.720 5.217 1.00 34.22 71 ASN A O 1
ATOM 560 N N . PHE A 1 72 ? 5.380 20.253 5.769 1.00 38.47 72 PHE A N 1
ATOM 561 C CA . PHE A 1 72 ? 5.586 20.138 7.216 1.00 38.47 72 PHE A CA 1
ATOM 562 C C . PHE A 1 72 ? 5.015 18.824 7.764 1.00 38.47 72 PHE A C 1
ATOM 564 O O . PHE A 1 72 ? 5.699 18.153 8.527 1.00 38.47 72 PHE A O 1
ATOM 571 N N . HIS A 1 73 ? 3.824 18.395 7.323 1.00 40.56 73 HIS A N 1
ATOM 572 C CA . HIS A 1 73 ? 3.256 17.104 7.739 1.00 40.56 73 HIS A CA 1
ATOM 573 C C . HIS A 1 73 ? 3.973 15.898 7.121 1.00 40.56 73 HIS A C 1
ATOM 575 O O . HIS A 1 73 ? 4.127 14.888 7.799 1.00 40.56 73 HIS A O 1
ATOM 581 N N . ILE A 1 74 ? 4.458 15.988 5.875 1.00 38.50 74 ILE A N 1
ATOM 582 C CA . ILE A 1 74 ? 5.226 14.897 5.250 1.00 38.50 74 ILE A CA 1
ATOM 583 C C . ILE A 1 74 ? 6.556 14.674 5.988 1.00 38.50 74 ILE A C 1
ATOM 585 O O . ILE A 1 74 ? 6.905 13.532 6.275 1.00 38.50 74 ILE A O 1
ATOM 589 N N . ARG A 1 75 ? 7.275 15.745 6.359 1.00 34.03 75 ARG A N 1
ATOM 590 C CA . ARG A 1 75 ? 8.552 15.632 7.088 1.00 34.03 75 ARG A CA 1
ATOM 591 C C . ARG A 1 75 ? 8.400 15.266 8.566 1.00 34.03 75 ARG A C 1
ATOM 593 O O . ARG A 1 75 ? 9.248 14.538 9.072 1.00 34.03 75 ARG A O 1
ATOM 600 N N . ASP A 1 76 ? 7.352 15.736 9.248 1.00 39.41 76 ASP A N 1
ATOM 601 C CA . ASP A 1 76 ? 7.133 15.406 10.666 1.00 39.41 76 ASP A CA 1
ATOM 602 C C . ASP A 1 76 ? 6.552 13.987 10.872 1.00 39.41 76 ASP A C 1
ATOM 604 O O . ASP A 1 76 ? 6.791 13.408 11.930 1.00 39.41 76 ASP A O 1
ATOM 608 N N . ASN A 1 77 ? 5.866 13.390 9.880 1.00 38.94 77 ASN A N 1
ATOM 609 C CA . ASN A 1 77 ? 5.379 11.997 9.957 1.00 38.94 77 ASN A CA 1
ATOM 610 C C . ASN A 1 77 ? 6.332 10.948 9.356 1.00 38.94 77 ASN A C 1
ATOM 612 O O . ASN A 1 77 ? 6.193 9.766 9.664 1.00 38.94 77 ASN A O 1
ATOM 616 N N . PHE A 1 78 ? 7.300 11.343 8.523 1.00 36.38 78 PHE A N 1
ATOM 617 C CA . PHE A 1 78 ? 8.236 10.422 7.868 1.00 36.38 78 PHE A CA 1
ATOM 618 C C . PHE A 1 78 ? 9.648 11.033 7.829 1.00 36.38 78 PHE A C 1
ATOM 620 O O . PHE A 1 78 ? 10.041 11.632 6.826 1.00 36.38 78 PHE A O 1
ATOM 627 N N . PRO A 1 79 ? 10.443 10.906 8.910 1.00 33.16 79 PRO A N 1
ATOM 628 C CA . PRO A 1 79 ? 11.712 11.622 9.028 1.00 33.16 79 PRO A CA 1
ATOM 629 C C . PRO A 1 79 ? 12.836 11.063 8.139 1.00 33.16 79 PRO A C 1
ATOM 631 O O . PRO A 1 79 ? 13.876 11.699 8.033 1.00 33.16 79 PRO A O 1
ATOM 634 N N . ASN A 1 80 ? 12.632 9.933 7.453 1.00 35.47 80 ASN A N 1
ATOM 635 C CA . ASN A 1 80 ? 13.600 9.351 6.521 1.00 35.47 80 ASN A CA 1
ATOM 636 C C . ASN A 1 80 ? 12.988 9.195 5.128 1.00 35.47 80 ASN A C 1
ATOM 638 O O . ASN A 1 80 ? 12.695 8.094 4.673 1.00 35.47 80 ASN A O 1
ATOM 642 N N . MET A 1 81 ? 12.828 10.318 4.438 1.00 32.12 81 MET A N 1
ATOM 643 C CA . MET A 1 81 ? 12.774 10.335 2.978 1.00 32.12 81 MET A CA 1
ATOM 644 C C . MET A 1 81 ? 14.046 11.013 2.451 1.00 32.12 81 MET A C 1
ATOM 646 O O . MET A 1 81 ? 14.002 11.925 1.627 1.00 32.12 81 MET A O 1
ATOM 650 N N . GLU A 1 82 ? 15.198 10.598 2.991 1.00 32.69 82 GLU A N 1
ATOM 651 C CA . GLU A 1 82 ? 16.473 10.785 2.308 1.00 32.69 82 GLU A CA 1
ATOM 652 C C . GLU A 1 82 ? 16.357 9.980 1.016 1.00 32.69 82 GLU A C 1
ATOM 654 O O . GLU A 1 82 ? 16.147 8.765 1.033 1.00 32.69 82 GLU A O 1
ATOM 659 N N . GLN A 1 83 ? 16.383 10.704 -0.093 1.00 37.72 83 GLN A N 1
ATOM 660 C CA . GLN A 1 83 ? 16.310 10.196 -1.447 1.00 37.72 83 GLN A CA 1
ATOM 661 C C . GLN A 1 83 ? 17.254 9.001 -1.590 1.00 37.72 83 GLN A C 1
ATOM 663 O O . GLN A 1 83 ? 18.466 9.164 -1.725 1.00 37.72 83 GLN A O 1
ATOM 668 N N . THR A 1 84 ? 16.706 7.787 -1.599 1.00 33.38 84 THR A N 1
ATOM 669 C CA . THR A 1 84 ? 17.399 6.684 -2.248 1.00 33.38 84 THR A CA 1
ATOM 670 C C . THR A 1 84 ? 17.268 7.003 -3.725 1.00 33.38 84 THR A C 1
ATOM 672 O O . THR A 1 84 ? 16.274 6.663 -4.363 1.00 33.38 84 THR A O 1
ATOM 675 N N . LEU A 1 85 ? 18.234 7.759 -4.259 1.00 36.19 85 LEU A N 1
ATOM 676 C CA . LEU A 1 85 ? 18.507 7.698 -5.687 1.00 36.19 85 LEU A CA 1
ATOM 677 C C . LEU A 1 85 ? 18.506 6.200 -6.020 1.00 36.19 85 LEU A C 1
ATOM 679 O O . LEU A 1 85 ? 19.170 5.448 -5.293 1.00 36.19 85 LEU A O 1
ATOM 683 N N . PRO A 1 86 ? 17.682 5.739 -6.979 1.00 41.91 86 PRO A N 1
ATOM 684 C CA . PRO A 1 86 ? 17.676 4.332 -7.334 1.00 41.91 86 PRO A CA 1
ATOM 685 C C . PRO A 1 86 ? 19.131 3.933 -7.556 1.00 41.91 86 PRO A C 1
ATOM 687 O O . PRO A 1 86 ? 19.845 4.653 -8.246 1.00 41.91 86 PRO A O 1
ATOM 690 N N . ASP A 1 87 ? 19.584 2.857 -6.904 1.00 47.78 87 ASP A N 1
ATOM 691 C CA . ASP A 1 87 ? 20.898 2.273 -7.182 1.00 47.78 87 ASP A CA 1
ATOM 692 C C . ASP A 1 87 ? 21.032 2.245 -8.709 1.00 47.78 87 ASP A C 1
ATOM 694 O O . ASP A 1 87 ? 20.175 1.653 -9.371 1.00 47.78 87 ASP A O 1
ATOM 698 N N . ASP A 1 88 ? 22.008 2.955 -9.284 1.00 53.06 88 ASP A N 1
ATOM 699 C CA . ASP A 1 88 ? 22.125 3.094 -10.745 1.00 53.06 88 ASP A CA 1
ATOM 700 C C . ASP A 1 88 ? 22.165 1.694 -11.407 1.00 53.06 88 ASP A C 1
ATOM 702 O O . ASP A 1 88 ? 21.659 1.474 -12.508 1.00 53.06 88 ASP A O 1
ATOM 706 N N . ASN A 1 89 ? 22.626 0.677 -10.667 1.00 63.78 89 ASN A N 1
ATOM 707 C CA . ASN A 1 89 ? 22.585 -0.724 -11.086 1.00 63.78 89 ASN A CA 1
ATOM 708 C C . ASN A 1 89 ? 21.173 -1.339 -11.135 1.00 63.78 89 ASN A C 1
ATOM 710 O O . ASN A 1 89 ? 20.946 -2.326 -11.838 1.00 63.78 89 ASN A O 1
ATOM 714 N N . ALA A 1 90 ? 20.222 -0.853 -10.341 1.00 71.81 90 ALA A N 1
ATOM 715 C CA . ALA A 1 90 ? 18.833 -1.303 -10.341 1.00 71.81 90 ALA A CA 1
ATOM 716 C C . ALA A 1 90 ? 18.072 -0.770 -11.562 1.00 71.81 90 ALA A C 1
ATOM 718 O O . ALA A 1 90 ? 17.400 -1.553 -12.233 1.00 71.81 90 ALA A O 1
ATOM 719 N N . ILE A 1 91 ? 18.216 0.515 -11.904 1.00 77.62 91 ILE A N 1
ATOM 720 C CA . ILE A 1 91 ? 17.563 1.083 -13.095 1.00 77.62 91 ILE A CA 1
ATOM 721 C C . ILE A 1 91 ? 18.130 0.476 -14.386 1.00 77.62 91 ILE A C 1
ATOM 723 O O . ILE A 1 91 ? 17.362 0.072 -15.261 1.00 77.62 91 ILE A O 1
ATOM 727 N N . ASP A 1 92 ? 19.447 0.269 -14.455 1.00 83.00 92 ASP A N 1
ATOM 728 C CA . ASP A 1 92 ? 20.107 -0.370 -15.596 1.00 83.00 92 ASP A CA 1
ATOM 729 C C . ASP A 1 92 ? 19.627 -1.808 -15.820 1.00 83.00 92 ASP A C 1
ATOM 731 O O . ASP A 1 92 ? 19.340 -2.212 -16.952 1.00 83.00 92 ASP A O 1
ATOM 735 N N . ARG A 1 93 ? 19.463 -2.583 -14.739 1.00 83.94 93 ARG A N 1
ATOM 736 C CA . ARG A 1 93 ? 18.898 -3.941 -14.802 1.00 83.94 93 ARG A CA 1
ATOM 737 C C . ARG A 1 93 ? 17.464 -3.949 -15.323 1.00 83.94 93 ARG A C 1
ATOM 739 O O . ARG A 1 93 ? 17.098 -4.832 -16.099 1.00 83.94 93 ARG A O 1
ATOM 746 N N . ARG A 1 94 ? 16.658 -2.965 -14.936 1.00 83.94 94 ARG A N 1
ATOM 747 C CA . ARG A 1 94 ? 15.245 -2.861 -15.332 1.00 83.94 94 ARG A CA 1
ATOM 748 C C . ARG A 1 94 ? 15.117 -2.437 -16.794 1.00 83.94 94 ARG A C 1
ATOM 750 O O . ARG A 1 94 ? 14.340 -3.032 -17.542 1.00 83.94 94 ARG A O 1
ATOM 757 N N . ILE A 1 95 ? 15.974 -1.519 -17.243 1.00 88.50 95 ILE A N 1
ATOM 758 C CA . ILE A 1 95 ? 16.141 -1.179 -18.661 1.00 88.50 95 ILE A CA 1
ATOM 759 C C . ILE A 1 95 ? 16.542 -2.414 -19.473 1.00 88.50 95 ILE A C 1
ATOM 761 O O . ILE A 1 95 ? 15.893 -2.724 -20.473 1.00 88.50 95 ILE A O 1
ATOM 765 N N . ALA A 1 96 ? 17.556 -3.161 -19.031 1.00 90.31 96 ALA A N 1
ATOM 766 C CA . ALA A 1 96 ? 18.010 -4.385 -19.691 1.00 90.31 96 ALA A CA 1
ATOM 767 C C . ALA A 1 96 ? 16.881 -5.414 -19.865 1.00 90.31 96 ALA A C 1
ATOM 769 O O . ALA A 1 96 ? 16.657 -5.927 -20.966 1.00 90.31 96 ALA A O 1
ATOM 770 N N . GLN A 1 97 ? 16.130 -5.675 -18.792 1.00 89.81 97 GLN A N 1
ATOM 771 C CA . GLN A 1 97 ? 14.995 -6.598 -18.801 1.00 89.81 97 GLN A CA 1
ATOM 772 C C . GLN A 1 97 ? 13.882 -6.130 -19.741 1.00 89.81 97 GLN A C 1
ATOM 774 O O . GLN A 1 97 ? 13.379 -6.926 -20.540 1.00 89.81 97 GLN A O 1
ATOM 779 N N . ARG A 1 98 ? 13.517 -4.841 -19.703 1.00 90.25 98 ARG A N 1
ATOM 780 C CA . ARG A 1 98 ? 12.455 -4.314 -20.568 1.00 90.25 98 ARG A CA 1
ATOM 781 C C . ARG A 1 98 ? 12.849 -4.342 -22.041 1.00 90.25 98 ARG A C 1
ATOM 783 O O . ARG A 1 98 ? 12.023 -4.713 -22.871 1.00 90.25 98 ARG A O 1
ATOM 790 N N . LEU A 1 99 ? 14.098 -4.015 -22.374 1.00 92.00 99 LEU A N 1
ATOM 791 C CA . LEU A 1 99 ? 14.607 -4.101 -23.747 1.00 92.00 99 LEU A CA 1
ATOM 792 C C . LEU A 1 99 ? 14.570 -5.540 -24.277 1.00 92.00 99 LEU A C 1
ATOM 794 O O . LEU A 1 99 ? 14.134 -5.759 -25.408 1.00 92.00 99 LEU A O 1
ATOM 798 N N . ARG A 1 100 ? 14.952 -6.521 -23.449 1.00 92.81 100 ARG A N 1
ATOM 799 C CA . ARG A 1 100 ? 14.868 -7.947 -23.791 1.00 92.81 100 ARG A CA 1
ATOM 800 C C . ARG A 1 100 ? 13.425 -8.400 -24.022 1.00 92.81 100 ARG A C 1
ATOM 802 O O . ARG A 1 100 ? 13.162 -9.126 -24.980 1.00 92.81 100 ARG A O 1
ATOM 809 N N . ALA A 1 101 ? 12.494 -7.956 -23.176 1.00 89.06 101 ALA A N 1
ATOM 810 C CA . ALA A 1 101 ? 11.070 -8.248 -23.327 1.00 89.06 101 ALA A CA 1
ATOM 811 C C . ALA A 1 101 ? 10.504 -7.654 -24.627 1.00 89.06 101 ALA A C 1
ATOM 813 O O . ALA A 1 101 ? 9.915 -8.383 -25.417 1.00 89.06 101 ALA A O 1
ATOM 814 N N . LEU A 1 102 ? 10.771 -6.374 -24.913 1.00 91.06 102 LEU A N 1
ATOM 815 C CA . LEU A 1 102 ? 10.341 -5.705 -26.151 1.00 91.06 102 LEU A CA 1
ATOM 816 C C . LEU A 1 102 ? 10.859 -6.403 -27.417 1.00 91.06 102 LEU A C 1
ATOM 818 O O . LEU A 1 102 ? 10.152 -6.443 -28.430 1.00 91.06 102 LEU A O 1
ATOM 822 N N . ARG A 1 103 ? 12.084 -6.948 -27.363 1.00 95.31 103 ARG A N 1
ATOM 823 C CA . ARG A 1 103 ? 12.664 -7.743 -28.451 1.00 95.31 103 ARG A CA 1
ATOM 824 C C . ARG A 1 103 ? 11.905 -9.054 -28.646 1.00 95.31 103 ARG A C 1
ATOM 826 O O . ARG A 1 103 ? 11.559 -9.398 -29.776 1.00 95.31 103 ARG A O 1
ATOM 833 N N . ALA A 1 104 ? 11.646 -9.768 -27.551 1.00 92.94 104 ALA A N 1
ATOM 834 C CA . ALA A 1 104 ? 10.918 -11.033 -27.564 1.00 92.94 104 ALA A CA 1
ATOM 835 C C . ALA A 1 104 ? 9.462 -10.858 -28.030 1.00 92.94 104 ALA A C 1
ATOM 837 O O . ALA A 1 104 ? 9.008 -11.625 -28.870 1.00 92.94 104 ALA A O 1
ATOM 838 N N . GLU A 1 105 ? 8.767 -9.808 -27.578 1.00 91.69 105 GLU A N 1
ATOM 839 C CA . GLU A 1 105 ? 7.401 -9.444 -28.001 1.00 91.69 105 GLU A CA 1
ATOM 840 C C . GLU A 1 105 ? 7.285 -9.263 -29.527 1.00 91.69 105 GLU A C 1
ATOM 842 O O . GLU A 1 105 ? 6.236 -9.521 -30.113 1.00 91.69 105 GLU A O 1
ATOM 847 N N . ARG A 1 106 ? 8.368 -8.833 -30.186 1.00 93.00 106 ARG A N 1
ATOM 848 C CA . ARG A 1 106 ? 8.437 -8.633 -31.643 1.00 93.00 106 ARG A CA 1
ATOM 849 C C . ARG A 1 106 ? 9.031 -9.822 -32.399 1.00 93.00 106 ARG A C 1
ATOM 851 O O . ARG A 1 106 ? 9.214 -9.730 -33.610 1.00 93.00 106 ARG A O 1
ATOM 858 N N . ASN A 1 107 ? 9.338 -10.921 -31.706 1.00 95.50 107 ASN A N 1
ATOM 859 C CA . ASN A 1 107 ? 10.031 -12.091 -32.254 1.00 95.50 107 ASN A CA 1
ATOM 860 C C . ASN A 1 107 ? 11.345 -11.742 -32.978 1.00 95.50 107 ASN A C 1
ATOM 862 O O . ASN A 1 107 ? 11.716 -12.385 -33.956 1.00 95.50 107 ASN A O 1
ATOM 866 N N . TRP A 1 108 ? 12.058 -10.714 -32.512 1.00 97.19 108 TRP A N 1
ATOM 867 C CA . TRP A 1 108 ? 13.333 -10.310 -33.101 1.00 97.19 108 TRP A CA 1
ATOM 868 C C . TRP A 1 108 ? 14.494 -11.096 -32.496 1.00 97.19 108 TRP A C 1
ATOM 870 O O . TRP A 1 108 ? 14.615 -11.238 -31.274 1.00 97.19 108 TRP A O 1
ATOM 880 N N . SER A 1 109 ? 15.410 -11.566 -33.338 1.00 96.75 109 SER A N 1
ATOM 881 C CA . SER A 1 109 ? 16.722 -12.005 -32.869 1.00 96.75 109 SER A CA 1
ATOM 882 C C . SER A 1 109 ? 17.577 -10.800 -32.449 1.00 96.75 109 SER A C 1
ATOM 884 O O . SER A 1 109 ? 17.257 -9.643 -32.736 1.00 96.75 109 SER A O 1
ATOM 886 N N . LEU A 1 110 ? 18.697 -11.051 -31.764 1.00 95.88 110 LEU A N 1
ATOM 887 C CA . LEU A 1 110 ? 19.677 -9.989 -31.502 1.00 95.88 110 LEU A CA 1
ATOM 888 C C . LEU A 1 110 ? 20.262 -9.419 -32.803 1.00 95.88 110 LEU A C 1
ATOM 890 O O . LEU A 1 110 ? 20.607 -8.241 -32.836 1.00 95.88 110 LEU A O 1
ATOM 894 N N . ASP A 1 111 ? 20.354 -10.229 -33.860 1.00 96.94 111 ASP A N 1
ATOM 895 C CA . ASP A 1 111 ? 20.837 -9.791 -35.172 1.00 96.94 111 ASP A CA 1
ATOM 896 C C . ASP A 1 111 ? 19.814 -8.889 -35.877 1.00 96.94 111 ASP A C 1
ATOM 898 O O . ASP A 1 111 ? 20.187 -7.866 -36.455 1.00 96.94 111 ASP A O 1
ATOM 902 N N . ASP A 1 112 ? 18.518 -9.188 -35.744 1.00 96.75 112 ASP A N 1
ATOM 903 C CA . ASP A 1 112 ? 17.446 -8.326 -36.255 1.00 96.75 112 ASP A CA 1
ATOM 904 C C . ASP A 1 112 ? 17.467 -6.960 -35.575 1.00 96.75 112 ASP A C 1
ATOM 906 O O . ASP A 1 112 ? 17.470 -5.925 -36.245 1.00 96.75 112 ASP A O 1
ATOM 910 N N . LEU A 1 113 ? 17.548 -6.945 -34.242 1.00 96.12 113 LEU A N 1
ATOM 911 C CA . LEU A 1 113 ? 17.613 -5.699 -33.487 1.00 96.12 113 LEU A CA 1
ATOM 912 C C . LEU A 1 113 ? 18.903 -4.924 -33.783 1.00 96.12 113 LEU A C 1
ATOM 914 O O . LEU A 1 113 ? 18.865 -3.696 -33.874 1.00 96.12 113 LEU A O 1
ATOM 918 N N . ALA A 1 114 ? 20.034 -5.609 -33.970 1.00 96.62 114 ALA A N 1
ATOM 919 C CA . ALA A 1 114 ? 21.291 -4.971 -34.350 1.00 96.62 114 ALA A CA 1
ATOM 920 C C . ALA A 1 114 ? 21.166 -4.248 -35.695 1.00 96.62 114 ALA A C 1
ATOM 922 O O . ALA A 1 114 ? 21.566 -3.088 -35.818 1.00 96.62 114 ALA A O 1
ATOM 923 N N . ARG A 1 115 ? 20.542 -4.902 -36.681 1.00 96.06 115 ARG A N 1
ATOM 924 C CA . ARG A 1 115 ? 20.284 -4.327 -38.005 1.00 96.06 115 ARG A CA 1
ATOM 925 C C . ARG A 1 115 ? 19.328 -3.134 -37.943 1.00 96.06 115 ARG A C 1
ATOM 927 O O . ARG A 1 115 ? 19.556 -2.150 -38.637 1.00 96.06 115 ARG A O 1
ATOM 934 N N . LEU A 1 116 ? 18.279 -3.210 -37.124 1.00 93.81 116 LEU A N 1
ATOM 935 C CA . LEU A 1 116 ? 17.264 -2.155 -37.004 1.00 93.81 116 LEU A CA 1
ATOM 936 C C . LEU A 1 116 ? 17.750 -0.935 -36.207 1.00 93.81 116 LEU A C 1
ATOM 938 O O . LEU A 1 116 ? 17.412 0.194 -36.546 1.00 93.81 116 LEU A O 1
ATOM 942 N N . SER A 1 117 ? 18.538 -1.150 -35.152 1.00 93.75 117 SER A N 1
ATOM 943 C CA . SER A 1 117 ? 19.016 -0.080 -34.260 1.00 93.75 117 SER A CA 1
ATOM 944 C C . SER A 1 117 ? 20.386 0.487 -3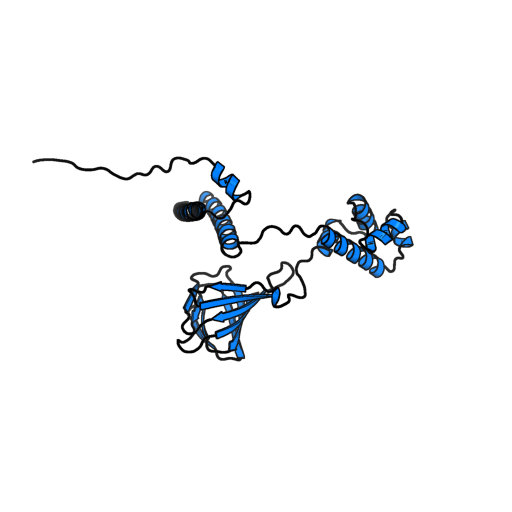4.637 1.00 93.75 117 SER A C 1
ATOM 946 O O . SER A 1 117 ? 20.767 1.556 -34.160 1.00 93.75 117 SER A O 1
ATOM 948 N N . GLY A 1 118 ? 21.170 -0.226 -35.451 1.00 92.88 118 GLY A N 1
ATOM 949 C CA . GLY A 1 118 ? 22.563 0.132 -35.729 1.00 92.88 118 GLY A CA 1
ATOM 950 C C . GLY A 1 118 ? 23.479 0.009 -34.502 1.00 92.88 118 GLY A C 1
ATOM 951 O O . GLY A 1 118 ? 24.516 0.673 -34.428 1.00 92.88 118 GLY A O 1
ATOM 952 N N . VAL A 1 119 ? 23.085 -0.798 -33.512 1.00 94.06 119 VAL A N 1
ATOM 953 C CA . VAL A 1 119 ? 23.882 -1.151 -32.329 1.00 94.06 119 VAL A CA 1
ATOM 954 C C . VAL A 1 119 ? 24.434 -2.560 -32.529 1.00 94.06 119 VAL A C 1
ATOM 956 O O . VAL A 1 119 ? 23.721 -3.451 -32.976 1.00 94.06 119 VAL A O 1
ATOM 959 N N . SER A 1 120 ? 25.707 -2.795 -32.206 1.00 95.19 120 SER A N 1
ATOM 960 C CA . SER A 1 120 ? 26.309 -4.113 -32.433 1.00 95.19 120 SER A CA 1
ATOM 961 C C . SER A 1 120 ? 25.647 -5.201 -31.579 1.00 95.19 120 SER A C 1
ATOM 963 O O . SER A 1 120 ? 25.342 -4.986 -30.403 1.00 95.19 120 SER A O 1
ATOM 965 N N . ARG A 1 121 ? 25.500 -6.412 -32.137 1.00 95.62 121 ARG A N 1
ATOM 966 C CA . ARG A 1 121 ? 24.964 -7.584 -31.419 1.00 95.62 121 ARG A CA 1
ATOM 967 C C . ARG A 1 121 ? 25.677 -7.840 -30.086 1.00 95.62 121 ARG A C 1
ATOM 969 O O . ARG A 1 121 ? 25.029 -8.173 -29.099 1.00 95.62 121 ARG A O 1
ATOM 976 N N . ALA A 1 122 ? 27.000 -7.672 -30.036 1.00 93.38 122 ALA A N 1
ATOM 977 C CA . ALA A 1 122 ? 27.777 -7.845 -28.807 1.00 93.38 122 ALA A CA 1
ATOM 978 C C . ALA A 1 122 ? 27.394 -6.821 -27.722 1.00 93.38 122 ALA A C 1
ATOM 980 O O . ALA A 1 122 ? 27.316 -7.163 -26.543 1.00 93.38 122 ALA A O 1
ATOM 981 N N . THR A 1 123 ? 27.123 -5.572 -28.107 1.00 91.88 123 THR A N 1
ATOM 982 C CA . THR A 1 123 ? 26.644 -4.538 -27.182 1.00 91.88 123 THR A CA 1
ATOM 983 C C . THR A 1 123 ? 25.213 -4.818 -26.739 1.00 91.88 123 THR A C 1
ATOM 985 O O . THR A 1 123 ? 24.955 -4.767 -25.544 1.00 91.88 123 THR A O 1
ATOM 988 N N . LEU A 1 124 ? 24.318 -5.213 -27.650 1.00 93.75 124 LEU A N 1
ATOM 989 C CA . LEU A 1 124 ? 22.947 -5.610 -27.301 1.00 93.75 124 LEU A CA 1
ATOM 990 C C . LEU A 1 124 ? 22.910 -6.789 -26.322 1.00 93.75 124 LEU A C 1
ATOM 992 O O . LEU A 1 124 ? 22.181 -6.746 -25.340 1.00 93.75 124 LEU A O 1
ATOM 996 N N . SER A 1 125 ? 23.746 -7.805 -26.542 1.00 93.50 125 SER A N 1
ATOM 997 C CA . SER A 1 125 ? 23.861 -8.951 -25.635 1.00 93.50 125 SER A CA 1
ATOM 998 C C . SER A 1 125 ? 24.326 -8.534 -24.237 1.00 93.50 125 SER A C 1
ATOM 1000 O O . SER A 1 125 ? 23.735 -8.935 -23.238 1.00 93.50 125 SER A O 1
ATOM 1002 N N . ARG A 1 126 ? 25.364 -7.692 -24.137 1.00 91.38 126 ARG A N 1
ATOM 1003 C CA . ARG A 1 126 ? 25.832 -7.191 -22.834 1.00 91.38 126 ARG A CA 1
ATOM 1004 C C . ARG A 1 126 ? 24.784 -6.317 -22.147 1.00 91.38 126 ARG A C 1
ATOM 1006 O O . ARG A 1 126 ? 24.633 -6.424 -20.936 1.00 91.38 126 ARG A O 1
ATOM 1013 N N . LEU A 1 127 ? 24.050 -5.511 -22.912 1.00 90.69 127 LEU A N 1
ATOM 1014 C CA . LEU A 1 127 ? 22.958 -4.684 -22.402 1.00 90.69 127 LEU A CA 1
ATOM 1015 C C . LEU A 1 127 ? 21.815 -5.529 -21.850 1.00 90.69 127 LEU A C 1
ATOM 1017 O O . LEU A 1 127 ? 21.438 -5.328 -20.708 1.00 90.69 127 LEU A O 1
ATOM 1021 N N . GLU A 1 128 ? 21.306 -6.513 -22.597 1.00 92.12 128 GLU A N 1
ATOM 1022 C CA . GLU A 1 128 ? 20.202 -7.375 -22.136 1.00 92.12 128 GLU A CA 1
ATOM 1023 C C . GLU A 1 128 ? 20.566 -8.255 -20.929 1.00 92.12 128 GLU A C 1
ATOM 1025 O O . GLU A 1 128 ? 19.675 -8.749 -20.239 1.00 92.12 128 GLU A O 1
ATOM 1030 N N . ASN A 1 129 ? 21.861 -8.450 -20.666 1.00 88.12 129 ASN A N 1
ATOM 1031 C CA . ASN A 1 129 ? 22.371 -9.142 -19.480 1.00 88.12 129 ASN A CA 1
ATOM 1032 C C . ASN A 1 129 ? 22.782 -8.182 -18.347 1.00 88.12 129 ASN A C 1
ATOM 1034 O O . ASN A 1 129 ? 23.388 -8.631 -17.378 1.00 88.12 129 ASN A O 1
ATOM 1038 N N . ALA A 1 130 ? 22.495 -6.879 -18.470 1.00 85.44 130 ALA A N 1
ATOM 1039 C CA . ALA A 1 130 ? 22.892 -5.833 -17.522 1.00 85.44 130 ALA A CA 1
ATOM 1040 C C . ALA A 1 130 ? 24.403 -5.812 -17.199 1.00 85.44 130 ALA A C 1
ATOM 1042 O O . ALA A 1 130 ? 24.819 -5.392 -16.124 1.00 85.44 130 ALA A O 1
ATOM 1043 N N . ALA A 1 131 ? 25.238 -6.274 -18.135 1.00 82.94 131 ALA A N 1
ATOM 1044 C CA . ALA A 1 131 ? 26.691 -6.325 -17.981 1.00 82.94 131 ALA A CA 1
ATOM 1045 C C . ALA A 1 131 ? 27.371 -4.984 -18.307 1.00 82.94 131 ALA A C 1
ATOM 1047 O O . ALA A 1 131 ? 28.559 -4.811 -18.042 1.00 82.94 131 ALA A O 1
ATOM 1048 N N . VAL A 1 132 ? 26.643 -4.055 -18.935 1.00 82.75 132 VAL A N 1
ATOM 1049 C CA . VAL A 1 132 ? 27.083 -2.684 -19.221 1.00 82.75 132 VAL A CA 1
ATOM 1050 C C . VAL A 1 132 ? 25.911 -1.725 -19.037 1.00 82.75 132 VAL A C 1
ATOM 1052 O O . VAL A 1 132 ? 24.788 -2.055 -19.419 1.00 82.75 132 VAL A O 1
ATOM 1055 N N . SER A 1 133 ? 26.188 -0.534 -18.508 1.00 79.31 133 SER A N 1
ATOM 1056 C CA . SER A 1 133 ? 25.196 0.536 -18.415 1.00 79.31 133 SER A CA 1
ATOM 1057 C C . SER A 1 133 ? 24.880 1.104 -19.812 1.00 79.31 133 SER A C 1
ATOM 1059 O O . SER A 1 133 ? 25.802 1.346 -20.608 1.00 79.31 133 SER A O 1
ATOM 1061 N N . PRO A 1 134 ? 23.598 1.286 -20.171 1.00 82.31 134 PRO A N 1
ATOM 1062 C CA . PRO A 1 134 ? 23.203 1.876 -21.440 1.00 82.31 134 PRO A CA 1
ATOM 1063 C C . PRO A 1 134 ? 23.524 3.374 -21.503 1.00 82.31 134 PRO A C 1
ATOM 1065 O O . PRO A 1 134 ? 23.017 4.177 -20.729 1.00 82.31 134 PRO A O 1
ATOM 1068 N N . THR A 1 135 ? 24.281 3.796 -22.519 1.00 86.69 135 THR A N 1
ATOM 1069 C CA . THR A 1 135 ? 24.429 5.232 -22.793 1.00 86.69 135 THR A CA 1
ATOM 1070 C C . THR A 1 135 ? 23.146 5.803 -23.403 1.00 86.69 135 THR A C 1
ATOM 1072 O O . THR A 1 135 ? 22.442 5.124 -24.158 1.00 86.69 135 THR A O 1
ATOM 1075 N N . ALA A 1 136 ? 22.877 7.092 -23.167 1.00 83.94 136 ALA A N 1
ATOM 1076 C CA . ALA A 1 136 ? 21.724 7.790 -23.748 1.00 83.94 136 ALA A CA 1
ATOM 1077 C C . ALA A 1 136 ? 21.662 7.671 -25.285 1.00 83.94 136 ALA A C 1
ATOM 1079 O O . ALA A 1 136 ? 20.587 7.522 -25.863 1.00 83.94 136 ALA A O 1
ATOM 1080 N N . SER A 1 137 ? 22.822 7.664 -25.955 1.00 86.94 137 SER A N 1
ATOM 1081 C CA . SER A 1 137 ? 22.913 7.471 -27.408 1.00 86.94 137 SER A CA 1
ATOM 1082 C C . SER A 1 137 ? 22.419 6.088 -27.845 1.00 86.94 137 SER A C 1
ATOM 1084 O O . SER A 1 137 ? 21.681 5.972 -28.825 1.00 86.94 137 SER A O 1
ATOM 1086 N N . VAL A 1 138 ? 22.783 5.034 -27.107 1.00 90.88 138 VAL A N 1
ATOM 1087 C CA . VAL A 1 138 ? 22.342 3.665 -27.404 1.00 90.88 138 VAL A CA 1
ATOM 1088 C C . VAL A 1 138 ? 20.850 3.498 -27.124 1.00 90.88 138 VAL A C 1
ATOM 1090 O O . VAL A 1 138 ? 20.142 2.940 -27.962 1.00 90.88 138 VAL A O 1
ATOM 1093 N N . LEU A 1 139 ? 20.346 4.039 -26.011 1.00 90.44 139 LEU A N 1
ATOM 1094 C CA . LEU A 1 139 ? 18.908 4.025 -25.722 1.00 90.44 139 LEU A CA 1
ATOM 1095 C C . LEU A 1 139 ? 18.104 4.777 -26.777 1.00 90.44 139 LEU A C 1
ATOM 1097 O O . LEU A 1 139 ? 17.060 4.286 -27.195 1.00 90.44 139 LEU A O 1
ATOM 1101 N N . GLY A 1 140 ? 18.602 5.917 -27.262 1.00 89.25 140 GLY A N 1
ATOM 1102 C CA . GLY A 1 140 ? 17.968 6.669 -28.345 1.00 89.25 140 GLY A CA 1
ATOM 1103 C C . GLY A 1 140 ? 17.820 5.836 -29.620 1.00 89.25 140 GLY A C 1
ATOM 1104 O O . GLY A 1 140 ? 16.731 5.758 -30.185 1.00 89.25 140 GLY A O 1
ATOM 1105 N N . LYS A 1 141 ? 18.884 5.136 -30.032 1.00 93.50 141 LYS A N 1
ATOM 1106 C CA . LYS A 1 141 ? 18.853 4.228 -31.194 1.00 93.50 141 LYS A CA 1
ATOM 1107 C C . LYS A 1 141 ? 17.862 3.077 -31.022 1.00 93.50 141 LYS A C 1
ATOM 1109 O O . LYS A 1 141 ? 17.143 2.733 -31.957 1.00 93.50 141 LYS A O 1
ATOM 1114 N N . LEU A 1 142 ? 17.805 2.494 -29.828 1.00 93.56 142 LEU A N 1
ATOM 1115 C CA . LEU A 1 142 ? 16.865 1.420 -29.506 1.00 93.56 142 LEU A CA 1
ATOM 1116 C C . LEU A 1 142 ? 15.415 1.911 -29.487 1.00 93.56 142 LEU A C 1
ATOM 1118 O O . LEU A 1 142 ? 14.544 1.251 -30.044 1.00 93.56 142 LEU A O 1
ATOM 1122 N N . CYS A 1 143 ? 15.159 3.085 -28.913 1.00 91.44 143 CYS A N 1
ATOM 1123 C CA . CYS A 1 143 ? 13.850 3.736 -28.929 1.00 91.44 143 CYS A CA 1
ATOM 1124 C C . CYS A 1 143 ? 13.345 3.942 -30.363 1.00 91.44 143 CYS A C 1
ATOM 1126 O O . CYS A 1 143 ? 12.212 3.574 -30.671 1.00 91.44 143 CYS A O 1
ATOM 1128 N N . VAL A 1 144 ? 14.210 4.434 -31.258 1.00 92.56 144 VAL A N 1
ATOM 1129 C CA . VAL A 1 144 ? 13.897 4.571 -32.690 1.00 92.56 144 VAL A CA 1
ATOM 1130 C C . VAL A 1 144 ? 13.572 3.215 -33.318 1.00 92.56 144 VAL A C 1
ATOM 1132 O O . VAL A 1 144 ? 12.541 3.092 -33.974 1.00 92.56 144 VAL A O 1
ATOM 1135 N N . ALA A 1 145 ? 14.387 2.183 -33.073 1.00 92.56 145 ALA A N 1
ATOM 1136 C CA . ALA A 1 145 ? 14.144 0.840 -33.608 1.00 92.56 145 ALA A CA 1
ATOM 1137 C C . ALA A 1 145 ? 12.812 0.234 -33.130 1.00 92.56 145 ALA A C 1
ATOM 1139 O O . ALA A 1 145 ? 12.132 -0.444 -33.895 1.00 92.56 145 ALA A O 1
ATOM 1140 N N . TYR A 1 146 ? 12.417 0.496 -31.881 1.00 90.38 146 TYR A N 1
ATOM 1141 C CA . TYR A 1 146 ? 11.149 0.024 -31.319 1.00 90.38 146 TYR A CA 1
ATOM 1142 C C . TYR A 1 146 ? 9.938 0.904 -31.656 1.00 90.38 146 TYR A C 1
ATOM 1144 O O . TYR A 1 146 ? 8.808 0.477 -31.393 1.00 90.38 146 TYR A O 1
ATOM 1152 N N . GLY A 1 147 ? 10.153 2.095 -32.224 1.00 88.88 147 GLY A N 1
ATOM 1153 C CA . GLY A 1 147 ? 9.101 3.079 -32.485 1.00 88.88 147 GLY A CA 1
ATOM 1154 C C . GLY A 1 147 ? 8.523 3.691 -31.206 1.00 88.88 147 GLY A C 1
ATOM 1155 O O . GLY A 1 147 ? 7.322 3.938 -31.132 1.00 88.88 147 GLY A O 1
ATOM 1156 N N . LEU A 1 148 ? 9.351 3.888 -30.177 1.00 86.12 148 LEU A N 1
ATOM 1157 C CA . LEU A 1 148 ? 8.936 4.389 -28.865 1.00 86.12 148 LEU A CA 1
ATOM 1158 C C . LEU A 1 148 ? 9.651 5.702 -28.526 1.00 86.12 148 LEU A C 1
ATOM 1160 O O . LEU A 1 148 ? 10.846 5.825 -28.792 1.00 86.12 148 LEU A O 1
ATOM 1164 N N . PRO A 1 149 ? 8.978 6.676 -27.891 1.00 83.06 149 PRO A N 1
ATOM 1165 C CA . PRO A 1 149 ? 9.673 7.816 -27.311 1.00 83.06 149 PRO A CA 1
ATOM 1166 C C . PRO A 1 149 ? 10.446 7.387 -26.054 1.00 83.06 149 PRO A C 1
ATOM 1168 O O . PRO A 1 149 ? 9.999 6.513 -25.307 1.00 83.06 149 PRO A O 1
ATOM 1171 N N . MET A 1 150 ? 11.579 8.046 -25.785 1.00 85.62 150 MET A N 1
ATOM 1172 C CA . MET A 1 150 ? 12.419 7.770 -24.607 1.00 85.62 150 MET A CA 1
ATOM 1173 C C . MET A 1 150 ? 11.621 7.846 -23.301 1.00 85.62 150 MET A C 1
ATOM 1175 O O . MET A 1 150 ? 11.739 6.969 -22.456 1.00 85.62 150 MET A O 1
ATOM 1179 N N . SER A 1 151 ? 10.744 8.843 -23.164 1.00 77.06 151 SER A N 1
ATOM 1180 C CA . SER A 1 151 ? 9.867 8.992 -21.997 1.00 77.06 151 SER A CA 1
ATOM 1181 C C . SER A 1 151 ? 8.976 7.771 -21.762 1.00 77.06 151 SER A C 1
ATOM 1183 O O . SER A 1 151 ? 8.773 7.371 -20.621 1.00 77.06 151 SER A O 1
ATOM 1185 N N . ARG A 1 152 ? 8.484 7.125 -22.829 1.00 76.19 152 ARG A N 1
ATOM 1186 C CA . ARG A 1 152 ? 7.692 5.894 -22.710 1.00 76.19 152 ARG A CA 1
ATOM 1187 C C . ARG A 1 152 ? 8.553 4.717 -22.274 1.00 76.19 152 ARG A C 1
ATOM 1189 O O . ARG A 1 152 ? 8.067 3.897 -21.505 1.00 76.19 152 ARG A O 1
ATOM 1196 N N . LEU A 1 153 ? 9.796 4.621 -22.752 1.00 82.69 153 LEU A N 1
ATOM 1197 C CA . LEU A 1 153 ? 10.734 3.602 -22.279 1.00 82.69 153 LEU A CA 1
ATOM 1198 C C . LEU A 1 153 ? 11.018 3.774 -20.787 1.00 82.69 153 LEU A C 1
ATOM 1200 O O . LEU A 1 153 ? 10.876 2.798 -20.059 1.00 82.69 153 LEU A O 1
ATOM 1204 N N . MET A 1 154 ? 11.330 4.999 -20.354 1.00 83.50 154 MET A N 1
ATOM 1205 C CA . MET A 1 154 ? 11.592 5.325 -18.949 1.00 83.50 154 MET A CA 1
ATOM 1206 C C . MET A 1 154 ? 10.391 5.005 -18.057 1.00 83.50 154 MET A C 1
ATOM 1208 O O . MET A 1 154 ? 10.544 4.291 -17.078 1.00 83.50 154 MET A O 1
ATOM 1212 N N . HIS A 1 155 ? 9.180 5.382 -18.467 1.00 74.81 155 HIS A N 1
ATOM 1213 C CA . HIS A 1 155 ? 7.966 5.053 -17.717 1.00 74.81 155 HIS A CA 1
ATOM 1214 C C . HIS A 1 155 ? 7.723 3.538 -17.577 1.00 74.81 155 HIS A C 1
ATOM 1216 O O . HIS A 1 155 ? 7.215 3.075 -16.566 1.00 74.81 155 HIS A O 1
ATOM 1222 N N . MET A 1 156 ? 8.103 2.729 -18.574 1.00 75.88 156 MET A N 1
ATOM 1223 C CA . MET A 1 156 ? 7.998 1.262 -18.480 1.00 75.88 156 MET A CA 1
ATOM 1224 C C . MET A 1 156 ? 9.044 0.629 -17.550 1.00 75.88 156 MET A C 1
ATOM 1226 O O . MET A 1 156 ? 8.929 -0.557 -17.243 1.00 75.88 156 MET A O 1
ATOM 1230 N N . VAL A 1 157 ? 10.089 1.371 -17.177 1.00 76.12 157 VAL A N 1
ATOM 1231 C CA . VAL A 1 157 ? 11.193 0.921 -16.314 1.00 76.12 157 VAL A CA 1
ATOM 1232 C C . VAL A 1 157 ? 11.275 1.738 -15.030 1.00 76.12 157 VAL A C 1
ATOM 1234 O O . VAL A 1 157 ? 12.236 1.601 -14.288 1.00 76.12 157 VAL A O 1
ATOM 1237 N N . GLU A 1 158 ? 10.302 2.589 -14.742 1.00 71.12 158 GLU A N 1
ATOM 1238 C CA . GLU A 1 158 ? 10.079 3.171 -13.423 1.00 71.12 158 GLU A CA 1
ATOM 1239 C C . GLU A 1 158 ? 9.201 2.176 -12.657 1.00 71.12 158 GLU A C 1
ATOM 1241 O O . GLU A 1 158 ? 8.234 1.642 -13.191 1.00 71.12 158 GLU A O 1
ATOM 1246 N N . GLU A 1 159 ? 9.649 1.739 -11.479 1.00 57.56 159 GLU A N 1
ATOM 1247 C CA . GLU A 1 159 ? 8.873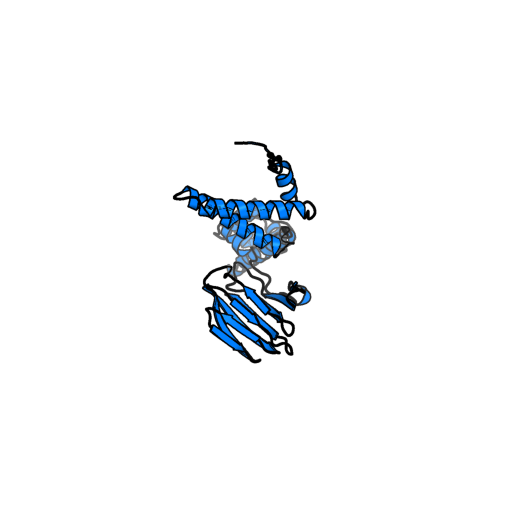 0.813 -10.645 1.00 57.56 159 GLU A CA 1
ATOM 1248 C C . GLU A 1 159 ? 8.092 1.738 -9.753 1.00 57.56 159 GLU A C 1
ATOM 1250 O O . GLU A 1 159 ? 8.692 2.452 -8.955 1.00 57.56 159 GLU A O 1
ATOM 1255 N N . ASP A 1 160 ? 6.776 1.737 -9.901 1.00 66.19 160 ASP A N 1
ATOM 1256 C CA . ASP A 1 160 ? 5.942 2.498 -8.984 1.00 66.19 160 ASP A CA 1
ATOM 1257 C C . ASP A 1 160 ? 5.829 1.797 -7.618 1.00 66.19 160 ASP A C 1
ATOM 1259 O O . ASP A 1 160 ? 5.438 2.448 -6.653 1.00 66.19 160 ASP A O 1
ATOM 1263 N N . PHE A 1 161 ? 6.173 0.498 -7.502 1.00 72.50 161 PHE A N 1
ATOM 1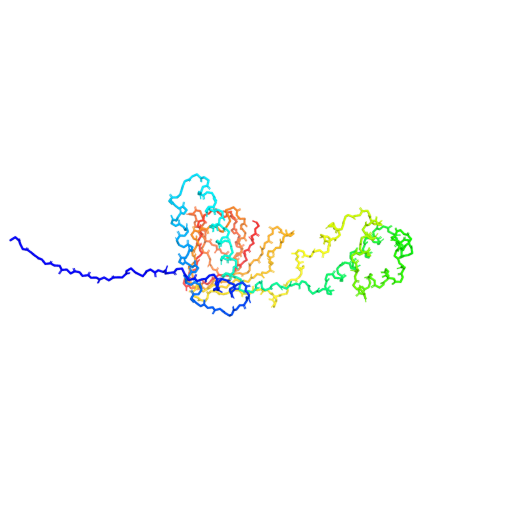264 C CA . PHE A 1 161 ? 6.131 -0.254 -6.237 1.00 72.50 161 PHE A CA 1
ATOM 1265 C C . PHE A 1 161 ? 6.836 -1.623 -6.268 1.00 72.50 161 PHE A C 1
ATOM 1267 O O . PHE A 1 161 ? 6.924 -2.279 -7.306 1.00 72.50 161 PHE A O 1
ATOM 1274 N N . ALA A 1 162 ? 7.251 -2.102 -5.088 1.00 80.75 162 ALA A N 1
ATOM 1275 C CA . ALA A 1 162 ? 7.705 -3.476 -4.881 1.00 80.75 162 ALA A CA 1
ATOM 1276 C C . ALA A 1 162 ? 6.498 -4.427 -4.704 1.00 80.75 162 ALA A C 1
ATOM 1278 O O . ALA A 1 162 ? 5.681 -4.199 -3.810 1.00 80.75 162 ALA A O 1
ATOM 1279 N N . PRO A 1 163 ? 6.373 -5.516 -5.490 1.00 83.50 163 PRO A N 1
ATOM 1280 C CA . PRO A 1 163 ? 5.204 -6.404 -5.435 1.00 83.50 163 PRO A CA 1
ATOM 1281 C C . PRO A 1 163 ? 5.137 -7.263 -4.164 1.00 83.50 163 PRO A C 1
ATOM 1283 O O . PRO A 1 163 ? 4.064 -7.721 -3.783 1.00 83.50 163 PRO A O 1
ATOM 1286 N N . LEU A 1 164 ? 6.277 -7.497 -3.508 1.00 86.75 164 LEU A N 1
ATOM 1287 C CA . LEU A 1 164 ? 6.362 -8.183 -2.224 1.00 86.75 164 LEU A CA 1
ATOM 1288 C C . LEU A 1 164 ? 7.006 -7.244 -1.206 1.00 86.75 164 LEU A C 1
ATOM 1290 O O . LEU A 1 164 ? 8.155 -6.845 -1.382 1.00 86.75 164 LEU A O 1
ATOM 1294 N N . VAL A 1 165 ? 6.294 -6.967 -0.114 1.00 88.31 165 VAL A N 1
ATOM 1295 C CA . VAL A 1 165 ? 6.820 -6.245 1.051 1.00 88.31 165 VAL A CA 1
ATOM 1296 C C . VAL A 1 165 ? 6.873 -7.217 2.237 1.00 88.31 165 VAL A C 1
ATOM 1298 O O . VAL A 1 165 ? 5.857 -7.436 2.905 1.00 88.31 165 VAL A O 1
ATOM 1301 N N . PRO A 1 166 ? 8.029 -7.860 2.503 1.00 92.44 166 PRO A N 1
ATOM 1302 C CA . PRO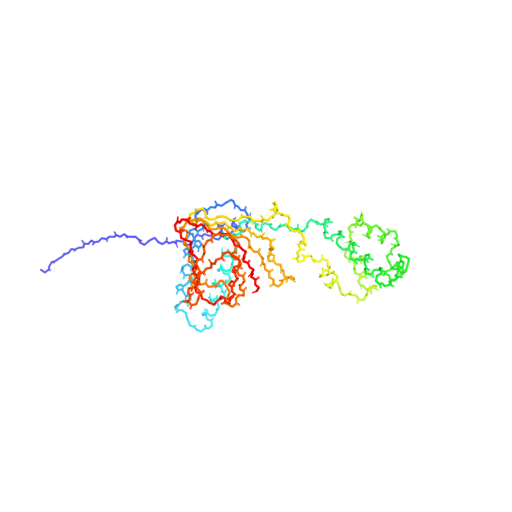 A 1 166 ? 8.170 -8.793 3.619 1.00 92.44 166 PRO A CA 1
ATOM 1303 C C . PRO A 1 166 ? 7.847 -8.121 4.957 1.00 92.44 166 PRO A C 1
ATOM 1305 O O . PRO A 1 166 ? 8.183 -6.956 5.145 1.00 92.44 166 PRO A O 1
ATOM 1308 N N . ARG A 1 167 ? 7.286 -8.854 5.932 1.00 94.44 167 ARG A N 1
ATOM 1309 C CA . ARG A 1 167 ? 6.884 -8.287 7.241 1.00 94.44 167 ARG A CA 1
ATOM 1310 C C . ARG A 1 167 ? 8.006 -7.517 7.949 1.00 94.44 167 ARG A C 1
ATOM 1312 O O . ARG A 1 167 ? 7.748 -6.482 8.550 1.00 94.44 167 ARG A O 1
ATOM 1319 N N . ALA A 1 168 ? 9.249 -7.983 7.832 1.00 93.50 168 ALA A N 1
ATOM 1320 C CA . ALA A 1 168 ? 10.422 -7.313 8.401 1.00 93.50 168 ALA A CA 1
ATOM 1321 C C . ALA A 1 168 ? 10.763 -5.964 7.731 1.00 93.50 168 ALA A C 1
ATOM 1323 O O . ALA A 1 168 ? 11.420 -5.133 8.347 1.00 93.50 168 ALA A O 1
ATOM 1324 N N . ALA A 1 169 ? 10.323 -5.750 6.489 1.00 87.94 169 ALA A N 1
ATOM 1325 C CA . ALA A 1 169 ? 10.508 -4.512 5.734 1.00 87.94 169 ALA A CA 1
ATOM 1326 C C . ALA A 1 169 ? 9.297 -3.563 5.827 1.00 87.94 169 ALA A C 1
ATOM 1328 O O . ALA A 1 169 ? 9.361 -2.438 5.342 1.00 87.94 169 ALA A O 1
ATOM 1329 N N . GLN A 1 170 ? 8.191 -4.000 6.438 1.00 93.06 170 GLN A N 1
ATOM 1330 C CA . GLN A 1 170 ? 6.999 -3.174 6.622 1.00 93.06 170 GLN A CA 1
ATOM 1331 C C . GLN A 1 170 ? 7.256 -2.133 7.711 1.00 93.06 170 GLN A C 1
ATOM 1333 O O . GLN A 1 170 ? 7.456 -2.488 8.878 1.00 93.06 170 GLN A O 1
ATOM 1338 N N . ALA A 1 171 ? 7.233 -0.856 7.322 1.00 87.25 171 ALA A N 1
ATOM 1339 C CA . ALA A 1 171 ? 7.467 0.261 8.227 1.00 87.25 171 ALA A CA 1
ATOM 1340 C C . ALA A 1 171 ? 6.466 0.226 9.388 1.00 87.25 171 ALA A C 1
ATOM 1342 O O . ALA A 1 171 ? 5.255 0.158 9.170 1.00 87.25 171 ALA A O 1
ATOM 1343 N N . LEU A 1 172 ? 6.990 0.264 10.612 1.00 90.88 172 LEU A N 1
ATOM 1344 C CA . LEU A 1 172 ? 6.215 0.326 11.843 1.00 90.88 172 LEU A CA 1
ATOM 1345 C C . LEU A 1 172 ? 6.388 1.713 12.451 1.00 90.88 172 LEU A C 1
ATOM 1347 O O . LEU A 1 172 ? 7.509 2.143 12.722 1.00 90.88 172 LEU A O 1
ATOM 1351 N N . TRP A 1 173 ? 5.270 2.382 12.674 1.00 90.19 173 TRP A N 1
ATOM 1352 C CA . TRP A 1 173 ? 5.185 3.610 13.439 1.00 90.19 173 TRP A CA 1
ATOM 1353 C C . TRP A 1 173 ? 4.396 3.340 14.719 1.00 90.19 173 TRP A C 1
ATOM 1355 O O . TRP A 1 173 ? 3.428 2.576 14.705 1.00 90.19 173 TRP A O 1
ATOM 1365 N N . SER A 1 174 ? 4.808 3.974 15.810 1.00 82.81 174 SER A N 1
ATOM 1366 C CA . SER A 1 174 ? 4.160 3.850 17.111 1.00 82.81 174 SER A CA 1
ATOM 1367 C C . SER A 1 174 ? 4.003 5.227 17.742 1.00 82.81 174 SER A C 1
ATOM 1369 O O . SER A 1 174 ? 4.925 6.044 17.691 1.00 82.81 174 SER A O 1
ATOM 1371 N N . ASP A 1 175 ? 2.856 5.447 18.369 1.00 84.81 175 ASP A N 1
ATOM 1372 C CA . ASP A 1 175 ? 2.610 6.517 19.326 1.00 84.81 175 ASP A CA 1
ATOM 1373 C C . ASP A 1 175 ? 2.305 5.879 20.681 1.00 84.81 175 ASP A C 1
ATOM 1375 O O . ASP A 1 175 ? 1.171 5.497 20.979 1.00 84.81 175 ASP A O 1
ATOM 1379 N N . ASP A 1 176 ? 3.352 5.736 21.493 1.00 84.81 176 ASP A N 1
ATOM 1380 C CA . ASP A 1 176 ? 3.267 5.099 22.808 1.00 84.81 176 ASP A CA 1
ATOM 1381 C C . ASP A 1 176 ? 2.377 5.896 23.777 1.00 84.81 176 ASP A C 1
ATOM 1383 O O . ASP A 1 176 ? 1.796 5.321 24.692 1.00 84.81 176 ASP A O 1
ATOM 1387 N N . ALA A 1 177 ? 2.240 7.215 23.587 1.00 80.88 177 ALA A N 1
ATOM 1388 C CA . ALA A 1 177 ? 1.386 8.040 24.441 1.00 80.88 177 ALA A CA 1
ATOM 1389 C C . ALA A 1 177 ? -0.103 7.817 24.141 1.00 80.88 177 ALA A C 1
ATOM 1391 O O . ALA A 1 177 ? -0.929 7.894 25.050 1.00 80.88 177 ALA A O 1
ATOM 1392 N N . ALA A 1 178 ? -0.433 7.533 22.880 1.00 81.81 178 ALA A N 1
ATOM 1393 C CA . ALA A 1 178 ? -1.783 7.189 22.444 1.00 81.81 178 ALA A CA 1
ATOM 1394 C C . ALA A 1 178 ? -2.087 5.680 22.516 1.00 81.81 178 ALA A C 1
ATOM 1396 O O . ALA A 1 178 ? -3.217 5.281 22.239 1.00 81.81 178 ALA A O 1
ATOM 1397 N N . GLY A 1 179 ? -1.099 4.841 22.852 1.00 91.38 179 GLY A N 1
ATOM 1398 C CA . GLY A 1 179 ? -1.241 3.383 22.847 1.00 91.38 179 GLY A CA 1
ATOM 1399 C C . GLY A 1 179 ? -1.532 2.833 21.448 1.00 91.38 179 GLY A C 1
ATOM 1400 O O . GLY A 1 179 ? -2.353 1.928 21.299 1.00 91.38 179 GLY A O 1
ATOM 1401 N N . PHE A 1 180 ? -0.918 3.412 20.410 1.00 93.00 180 PHE A N 1
ATOM 1402 C CA . PHE A 1 180 ? -1.241 3.115 19.015 1.00 93.00 180 PHE A CA 1
ATOM 1403 C C . PHE A 1 180 ? -0.021 2.656 18.226 1.00 93.00 180 PHE A C 1
ATOM 1405 O O . PHE A 1 180 ? 1.012 3.322 18.204 1.00 93.00 180 PHE A O 1
ATOM 1412 N N . ARG A 1 181 ? -0.153 1.534 17.519 1.00 93.06 181 ARG A N 1
ATOM 1413 C CA . ARG A 1 181 ? 0.842 1.047 16.560 1.00 93.06 181 ARG A CA 1
ATOM 1414 C C . ARG A 1 181 ? 0.212 0.917 15.184 1.00 93.06 181 ARG A C 1
ATOM 1416 O O . ARG A 1 181 ? -0.877 0.368 15.040 1.00 93.06 181 ARG A O 1
ATOM 1423 N N . ARG A 1 182 ? 0.926 1.386 14.165 1.00 93.31 182 ARG A N 1
ATOM 1424 C CA . ARG A 1 182 ? 0.518 1.335 12.759 1.00 93.31 182 ARG A CA 1
ATOM 1425 C C . ARG A 1 182 ? 1.655 0.784 11.915 1.00 93.31 182 ARG A C 1
ATOM 1427 O O . ARG A 1 182 ? 2.739 1.363 11.853 1.00 93.31 182 ARG A O 1
ATOM 1434 N N . ARG A 1 183 ? 1.393 -0.309 11.210 1.00 96.75 183 ARG A N 1
ATOM 1435 C CA . ARG A 1 183 ? 2.307 -0.920 10.247 1.00 96.75 183 ARG A CA 1
ATOM 1436 C C . ARG A 1 183 ? 1.796 -0.710 8.827 1.00 96.75 183 ARG A C 1
ATOM 1438 O O . ARG A 1 183 ? 0.644 -1.004 8.526 1.00 96.75 183 ARG A O 1
ATOM 1445 N N . SER A 1 184 ? 2.666 -0.233 7.940 1.00 93.00 184 SER A N 1
ATOM 1446 C CA . SER A 1 184 ? 2.374 -0.117 6.508 1.00 93.00 184 SER A CA 1
ATOM 1447 C C . SER A 1 184 ? 2.615 -1.461 5.819 1.00 93.00 184 SER A C 1
ATOM 1449 O O . SER A 1 184 ? 3.760 -1.866 5.617 1.00 93.00 184 SER A O 1
ATOM 1451 N N . VAL A 1 185 ? 1.531 -2.180 5.517 1.00 95.62 185 VAL A N 1
ATOM 1452 C CA . VAL A 1 185 ? 1.569 -3.539 4.948 1.00 95.62 185 VAL A CA 1
ATOM 1453 C C . VAL A 1 185 ? 1.634 -3.497 3.426 1.00 95.62 185 VAL A C 1
ATOM 1455 O O . VAL A 1 185 ? 2.444 -4.202 2.829 1.00 95.62 185 VAL A O 1
ATOM 1458 N N . SER A 1 186 ? 0.823 -2.633 2.815 1.00 92.19 186 SER A N 1
ATOM 1459 C CA . SER A 1 186 ? 0.917 -2.253 1.404 1.00 92.19 186 SER A CA 1
ATOM 1460 C C . SER A 1 186 ? 1.081 -0.736 1.343 1.00 92.19 186 SER A C 1
ATOM 1462 O O . SER A 1 186 ? 0.075 -0.037 1.466 1.00 92.19 186 SER A O 1
ATOM 1464 N N . PRO A 1 187 ? 2.313 -0.216 1.221 1.00 87.56 187 PRO A N 1
ATOM 1465 C CA . PRO A 1 187 ? 2.558 1.219 1.156 1.00 87.56 187 PRO A CA 1
ATOM 1466 C C . PRO A 1 187 ? 1.880 1.875 -0.054 1.00 87.56 187 PRO A C 1
ATOM 1468 O O . PRO A 1 187 ? 1.658 1.204 -1.067 1.00 87.56 187 PRO A O 1
ATOM 1471 N N . PRO A 1 188 ? 1.583 3.183 0.017 1.00 81.81 188 PRO A N 1
ATOM 1472 C CA . PRO A 1 188 ? 1.054 3.915 -1.122 1.00 81.81 188 PRO A CA 1
ATOM 1473 C C . PRO A 1 188 ? 2.070 3.934 -2.268 1.00 81.81 188 PRO A C 1
ATOM 1475 O O . PRO A 1 188 ? 3.275 4.081 -2.057 1.00 81.81 188 PRO A O 1
ATOM 1478 N N . ALA A 1 189 ? 1.560 3.826 -3.489 1.00 82.38 189 ALA A N 1
ATOM 1479 C CA . ALA A 1 189 ? 2.345 3.822 -4.712 1.00 82.38 189 ALA A CA 1
ATOM 1480 C C . ALA A 1 189 ? 1.578 4.526 -5.824 1.00 82.38 189 ALA A C 1
ATOM 1482 O O . ALA A 1 189 ? 0.361 4.393 -5.911 1.00 82.38 189 ALA A O 1
ATOM 1483 N N . GLN A 1 190 ? 2.277 5.248 -6.698 1.00 74.50 190 GLN A N 1
ATOM 1484 C CA . GLN A 1 190 ? 1.626 6.061 -7.728 1.00 74.50 190 GLN A CA 1
ATOM 1485 C C . GLN A 1 190 ? 0.799 5.222 -8.723 1.00 74.50 190 GLN A C 1
ATOM 1487 O O . GLN A 1 190 ? -0.256 5.676 -9.162 1.00 74.50 190 GLN A O 1
ATOM 1492 N N . ALA A 1 191 ? 1.229 3.994 -9.036 1.00 77.81 191 ALA A N 1
ATOM 1493 C CA . ALA A 1 191 ? 0.480 3.066 -9.892 1.00 77.81 191 ALA A CA 1
ATOM 1494 C C . ALA A 1 191 ? -0.622 2.275 -9.172 1.00 77.81 191 ALA A C 1
ATOM 1496 O O . ALA A 1 191 ? -1.363 1.548 -9.839 1.00 77.81 191 ALA A O 1
ATOM 1497 N N . LEU A 1 192 ? -0.719 2.341 -7.841 1.00 81.12 192 LEU A N 1
ATOM 1498 C CA . LEU A 1 192 ? -1.692 1.562 -7.077 1.00 81.12 192 LEU A CA 1
ATOM 1499 C C . LEU A 1 192 ? -2.826 2.449 -6.578 1.00 81.12 192 LEU A C 1
ATOM 1501 O O . LEU A 1 192 ? -2.624 3.589 -6.176 1.00 81.12 192 LEU A O 1
ATOM 1505 N N . ALA A 1 193 ? -4.036 1.896 -6.597 1.00 84.12 193 ALA A N 1
ATOM 1506 C CA . ALA A 1 193 ? -5.234 2.629 -6.207 1.00 84.12 193 ALA A CA 1
ATOM 1507 C C . ALA A 1 193 ? -5.344 2.850 -4.693 1.00 84.12 193 ALA A C 1
ATOM 1509 O O . ALA A 1 193 ? -6.114 3.703 -4.282 1.00 84.12 193 ALA A O 1
ATOM 1510 N N . GLY A 1 194 ? -4.615 2.094 -3.871 1.00 86.75 194 GLY A N 1
ATOM 1511 C CA . GLY A 1 194 ? -4.763 2.181 -2.426 1.00 86.75 194 GLY A CA 1
ATOM 1512 C C . GLY A 1 194 ? -3.577 1.651 -1.637 1.00 86.75 194 GLY A C 1
ATOM 1513 O O . GLY A 1 194 ? -2.636 1.076 -2.188 1.00 86.75 194 GLY A O 1
ATOM 1514 N N . GLU A 1 195 ? -3.659 1.846 -0.327 1.00 92.25 195 GLU A N 1
ATOM 1515 C CA . GLU A 1 195 ? -2.717 1.355 0.676 1.00 92.25 195 GLU A CA 1
ATOM 1516 C C . GLU A 1 195 ? -3.426 0.464 1.710 1.00 92.25 195 GLU A C 1
ATOM 1518 O O . GLU A 1 195 ? -4.647 0.519 1.879 1.00 92.25 195 GLU A O 1
ATOM 1523 N N . ALA A 1 196 ? -2.653 -0.367 2.410 1.00 96.25 196 ALA A N 1
ATOM 1524 C CA . ALA A 1 196 ? -3.146 -1.251 3.464 1.00 96.25 196 ALA A CA 1
ATOM 1525 C C . ALA A 1 196 ? -2.299 -1.115 4.729 1.00 96.25 196 ALA A C 1
ATOM 1527 O O . ALA A 1 196 ? -1.063 -1.151 4.683 1.00 96.25 196 ALA A O 1
ATOM 1528 N N . LEU A 1 197 ? -2.980 -1.006 5.864 1.00 96.44 197 LEU A N 1
ATOM 1529 C CA . LEU A 1 197 ? -2.398 -0.750 7.173 1.00 96.44 197 LEU A CA 1
ATOM 1530 C C . LEU A 1 197 ? -2.843 -1.824 8.158 1.00 96.44 197 LEU A C 1
ATOM 1532 O O . LEU A 1 197 ? -4.027 -2.135 8.222 1.00 96.44 197 LEU A O 1
ATOM 1536 N N . GLU A 1 198 ? -1.912 -2.347 8.945 1.00 98.25 198 GLU A N 1
ATOM 1537 C CA . GLU A 1 198 ? -2.203 -3.139 10.144 1.00 98.25 198 GLU A CA 1
ATOM 1538 C C . GLU A 1 198 ? -2.094 -2.206 11.351 1.00 98.25 198 GLU A C 1
ATOM 1540 O O . GLU A 1 198 ? -1.081 -1.525 11.526 1.00 98.25 198 GLU A O 1
ATOM 1545 N N . CYS A 1 199 ? -3.141 -2.151 12.164 1.00 97.50 199 CYS A N 1
ATOM 1546 C CA . CYS A 1 199 ? -3.264 -1.214 13.267 1.00 97.50 199 CYS A CA 1
ATOM 1547 C C . CYS A 1 199 ? -3.577 -1.950 14.568 1.00 97.50 199 CYS A C 1
ATOM 1549 O O . CYS A 1 199 ? -4.419 -2.847 14.597 1.00 97.50 199 CYS A O 1
ATOM 1551 N N . GLU A 1 200 ? -2.931 -1.529 15.650 1.00 97.88 200 GLU A N 1
ATOM 1552 C CA . GLU A 1 200 ? -3.146 -2.053 16.997 1.00 97.88 200 GLU A CA 1
ATOM 1553 C C . GLU A 1 200 ? -3.366 -0.895 17.972 1.00 97.88 200 GLU A C 1
ATOM 1555 O O . GLU A 1 200 ? -2.534 0.009 18.058 1.00 97.88 200 GLU A O 1
ATOM 1560 N N . LEU A 1 201 ? -4.472 -0.940 18.713 1.00 97.44 201 LEU A N 1
ATOM 1561 C CA . LEU A 1 201 ? -4.798 -0.013 19.794 1.00 97.44 201 LEU A CA 1
ATOM 1562 C C . LEU A 1 201 ? -4.796 -0.743 21.132 1.00 97.44 201 LEU A C 1
ATOM 1564 O O . LEU A 1 201 ? -5.386 -1.818 21.269 1.00 97.44 201 LEU A O 1
ATOM 1568 N N . GLU A 1 202 ? -4.160 -0.141 22.127 1.00 97.62 202 GLU A N 1
ATOM 1569 C CA . GLU A 1 202 ? -4.169 -0.637 23.500 1.00 97.62 202 GLU A CA 1
ATOM 1570 C C . GLU A 1 202 ? -5.547 -0.455 24.161 1.00 97.62 202 GLU A C 1
ATOM 1572 O O . GLU A 1 202 ? -6.357 0.354 23.702 1.00 97.62 202 GLU A O 1
ATOM 1577 N N . PRO A 1 203 ? -5.861 -1.214 25.226 1.00 97.69 203 PRO A N 1
ATOM 1578 C CA . PRO A 1 203 ? -7.089 -1.018 25.992 1.00 97.69 203 PRO A CA 1
ATOM 1579 C C . PRO A 1 203 ? -7.226 0.409 26.539 1.00 97.69 203 PRO A C 1
ATOM 1581 O O . PRO A 1 203 ? -6.295 0.948 27.132 1.00 97.69 203 PRO A O 1
ATOM 1584 N N . GLY A 1 204 ? -8.411 1.002 26.386 1.00 96.12 204 GLY A N 1
ATOM 1585 C CA . GLY A 1 204 ? -8.705 2.361 26.849 1.00 96.12 204 GLY A CA 1
ATOM 1586 C C . GLY A 1 204 ? -8.094 3.479 25.998 1.00 96.12 204 GLY A C 1
ATOM 1587 O O . GLY A 1 204 ? -8.153 4.639 26.406 1.00 96.12 204 GLY A O 1
ATOM 1588 N N . ALA A 1 205 ? -7.513 3.155 24.841 1.00 94.75 205 ALA A N 1
ATOM 1589 C CA . ALA A 1 205 ? -7.025 4.141 23.890 1.00 94.75 205 ALA A CA 1
ATOM 1590 C C . ALA A 1 205 ? -8.184 4.962 23.304 1.00 94.75 205 ALA A C 1
ATOM 1592 O O . ALA A 1 205 ? -9.255 4.440 22.984 1.00 94.75 205 ALA A O 1
ATOM 1593 N N . HIS A 1 206 ? -7.939 6.260 23.138 1.00 93.06 206 HIS A N 1
ATOM 1594 C CA . HIS A 1 206 ? -8.871 7.200 22.528 1.00 93.06 206 HIS A CA 1
ATOM 1595 C C . HIS A 1 206 ? -8.104 8.147 21.607 1.00 93.06 206 HIS A C 1
ATOM 1597 O O . HIS A 1 206 ? -7.276 8.936 22.065 1.00 93.06 206 HIS A O 1
ATOM 1603 N N . ILE A 1 207 ? -8.381 8.070 20.307 1.00 90.31 207 ILE A N 1
ATOM 1604 C CA . ILE A 1 207 ? -7.724 8.882 19.280 1.00 90.31 207 ILE A CA 1
ATOM 1605 C C . ILE A 1 207 ? -8.775 9.702 18.559 1.00 90.31 207 ILE A C 1
ATOM 1607 O O . ILE A 1 207 ? -9.776 9.160 18.096 1.00 90.31 207 ILE A O 1
ATOM 1611 N N . THR A 1 208 ? -8.519 10.999 18.429 1.00 87.56 208 THR A N 1
ATOM 1612 C CA . THR A 1 208 ? -9.373 11.930 17.694 1.00 87.56 208 THR A CA 1
ATOM 1613 C C . THR A 1 208 ? -8.585 12.616 16.591 1.00 87.56 208 THR A C 1
ATOM 1615 O O . THR A 1 208 ? -7.437 13.025 16.772 1.00 87.56 208 THR A O 1
ATOM 1618 N N . TYR A 1 209 ? -9.225 12.741 15.436 1.00 80.44 209 TYR A N 1
ATOM 1619 C CA . TYR A 1 209 ? -8.747 13.512 14.302 1.00 80.44 209 TYR A CA 1
ATOM 1620 C C . TYR A 1 209 ? -9.787 14.579 13.986 1.00 80.44 209 TYR A C 1
ATOM 1622 O O . TYR A 1 209 ? -10.918 14.249 13.634 1.00 80.44 209 TYR A O 1
ATOM 1630 N N . ASP A 1 210 ? -9.403 15.849 14.104 1.00 74.56 210 ASP A N 1
ATOM 1631 C CA . ASP A 1 210 ? -10.315 16.981 13.893 1.00 74.56 210 ASP A CA 1
ATOM 1632 C C . ASP A 1 210 ? -10.706 17.166 12.417 1.00 74.56 210 ASP A C 1
ATOM 1634 O O . ASP A 1 210 ? -11.790 17.658 12.108 1.00 74.56 210 ASP A O 1
ATOM 1638 N N . GLU A 1 211 ? -9.823 16.784 11.490 1.00 66.19 211 GLU A N 1
ATOM 1639 C CA . GLU A 1 211 ? -10.000 16.976 10.050 1.00 66.19 211 GLU A CA 1
ATOM 1640 C C . GLU A 1 211 ? -9.449 15.778 9.262 1.00 66.19 211 GLU A C 1
ATOM 1642 O O . GLU A 1 211 ? -8.475 15.135 9.664 1.00 66.19 211 GLU A O 1
ATOM 1647 N N . SER A 1 212 ? -10.050 15.511 8.099 1.00 63.53 212 SER A N 1
ATOM 1648 C CA . SER A 1 212 ? -9.529 14.531 7.146 1.00 63.53 212 SER A CA 1
ATOM 1649 C C . SER A 1 212 ? -8.332 15.108 6.376 1.00 63.53 212 SER A C 1
ATOM 1651 O O . SER A 1 212 ? -8.450 16.205 5.822 1.00 63.53 212 SER A O 1
ATOM 1653 N N . PRO A 1 213 ? -7.206 14.377 6.238 1.00 60.88 213 PRO A N 1
ATOM 1654 C CA . PRO A 1 213 ? -6.063 14.825 5.437 1.00 60.88 213 PRO A CA 1
ATOM 1655 C C . PRO A 1 213 ? -6.425 15.095 3.971 1.00 60.88 213 PRO A C 1
ATOM 1657 O O . PRO A 1 213 ? -5.829 15.958 3.323 1.00 60.88 213 PRO A O 1
ATOM 1660 N N . ARG A 1 214 ? -7.395 14.338 3.440 1.00 70.06 214 ARG A N 1
ATOM 1661 C CA . ARG A 1 214 ? -7.982 14.525 2.112 1.00 70.06 214 ARG A CA 1
ATOM 1662 C C . ARG A 1 214 ? -9.475 14.185 2.168 1.00 70.06 214 ARG A C 1
ATOM 1664 O O . ARG A 1 214 ? -9.817 13.048 2.491 1.00 70.06 214 ARG A O 1
ATOM 1671 N N . PRO A 1 215 ? -10.370 15.127 1.832 1.00 71.44 215 PRO A N 1
ATOM 1672 C CA . PRO A 1 215 ? -11.800 14.857 1.812 1.00 71.44 215 PRO A CA 1
ATOM 1673 C C . PRO A 1 215 ? -12.155 13.725 0.844 1.00 71.44 215 PRO A C 1
ATOM 1675 O O . PRO A 1 215 ? -11.743 13.742 -0.315 1.00 71.44 215 PRO A O 1
ATOM 1678 N N . GLY A 1 216 ? -12.960 12.775 1.314 1.00 79.69 216 GLY A N 1
ATOM 1679 C CA . GLY A 1 216 ? -13.543 11.718 0.491 1.00 79.69 216 GLY A CA 1
ATOM 1680 C C . GLY A 1 216 ? -12.702 10.453 0.336 1.00 79.69 216 GLY A C 1
ATOM 1681 O O . GLY A 1 216 ? -13.107 9.598 -0.447 1.00 79.69 216 GLY A O 1
ATOM 1682 N N . LEU A 1 217 ? -11.592 10.310 1.073 1.00 82.69 217 LEU A N 1
ATOM 1683 C CA . LEU A 1 217 ? -10.806 9.069 1.102 1.00 82.69 217 LEU A CA 1
ATOM 1684 C C . LEU A 1 217 ? -11.678 7.884 1.512 1.00 82.69 217 LEU A C 1
ATOM 1686 O O . LEU A 1 217 ? -12.342 7.924 2.555 1.00 82.69 217 LEU A O 1
ATOM 1690 N N . GLU A 1 218 ? -11.660 6.827 0.711 1.00 92.19 218 GLU A N 1
ATOM 1691 C CA . GLU A 1 218 ? -12.452 5.632 0.957 1.00 92.19 218 GLU A CA 1
ATOM 1692 C C . GLU A 1 218 ? -11.711 4.713 1.927 1.00 92.19 218 GLU A C 1
ATOM 1694 O O . GLU A 1 218 ? -10.552 4.380 1.718 1.00 92.19 218 GLU A O 1
ATOM 1699 N N . HIS A 1 219 ? -12.383 4.327 3.008 1.00 94.25 219 HIS A N 1
ATOM 1700 C CA . HIS A 1 219 ? -11.836 3.493 4.069 1.00 94.25 219 HIS A CA 1
ATOM 1701 C C . HIS A 1 219 ? -12.628 2.190 4.157 1.00 94.25 219 HIS A C 1
ATOM 1703 O O . HIS A 1 219 ? -13.861 2.204 4.201 1.00 94.25 219 HIS A O 1
ATOM 1709 N N . HIS A 1 220 ? -11.914 1.068 4.236 1.00 97.56 220 HIS A N 1
ATOM 1710 C CA . HIS A 1 220 ? -12.469 -0.237 4.594 1.00 97.56 220 HIS A CA 1
ATOM 1711 C C . HIS A 1 220 ? -11.686 -0.763 5.789 1.00 97.56 220 HIS A C 1
ATOM 1713 O O . HIS A 1 220 ? -10.518 -1.132 5.661 1.00 97.56 220 HIS A O 1
ATOM 1719 N N . LEU A 1 221 ? -12.320 -0.757 6.954 1.00 98.19 221 LEU A N 1
ATOM 1720 C CA . LEU A 1 221 ? -11.723 -1.205 8.201 1.00 98.19 221 LEU A CA 1
ATOM 1721 C C . LEU A 1 221 ? -12.294 -2.559 8.586 1.00 98.19 221 LEU A C 1
ATOM 1723 O O . LEU A 1 221 ? -13.506 -2.690 8.707 1.00 98.19 221 LEU A O 1
ATOM 1727 N N . ILE A 1 222 ? -11.427 -3.541 8.808 1.00 98.56 222 ILE A N 1
ATOM 1728 C CA . ILE A 1 222 ? -11.805 -4.903 9.188 1.00 98.56 222 ILE A CA 1
ATOM 1729 C C . ILE A 1 222 ? -11.212 -5.195 10.559 1.00 98.56 222 ILE A C 1
ATOM 1731 O O . ILE A 1 222 ? -9.987 -5.247 10.702 1.00 98.56 222 ILE A O 1
ATOM 1735 N N . LEU A 1 223 ? -12.072 -5.386 11.559 1.00 98.56 223 LEU A N 1
ATOM 1736 C CA . LEU A 1 223 ? -11.640 -5.731 12.910 1.00 98.56 223 LEU A CA 1
ATOM 1737 C C . LEU A 1 223 ? -11.280 -7.220 12.964 1.00 98.56 223 LEU A C 1
ATOM 1739 O O . LEU A 1 223 ? -12.080 -8.065 12.575 1.00 98.56 223 LEU A O 1
ATOM 1743 N N . LEU A 1 224 ? -10.079 -7.549 13.432 1.00 98.38 224 LEU A N 1
ATOM 1744 C CA . LEU A 1 224 ? -9.604 -8.930 13.546 1.00 98.38 224 LEU A CA 1
ATOM 1745 C C . LEU A 1 224 ? -9.774 -9.464 14.962 1.00 98.38 224 LEU A C 1
ATOM 1747 O O . LEU A 1 224 ? -10.252 -10.578 15.144 1.00 98.38 224 LEU A O 1
ATOM 1751 N N . GLU A 1 225 ? -9.397 -8.662 15.956 1.00 98.44 225 GLU A N 1
ATOM 1752 C CA . GLU A 1 225 ? -9.449 -9.029 17.369 1.00 98.44 225 GLU A CA 1
ATOM 1753 C C . GLU A 1 225 ? -9.793 -7.813 18.236 1.00 98.44 225 GLU A C 1
ATOM 1755 O O . GLU A 1 225 ? -9.497 -6.668 17.883 1.00 98.44 225 GLU A O 1
ATOM 1760 N N . GLY A 1 226 ? -10.378 -8.073 19.408 1.00 97.88 226 GLY A N 1
ATOM 1761 C CA . GLY A 1 226 ? -10.696 -7.043 20.394 1.00 97.88 226 GLY A CA 1
ATOM 1762 C C . GLY A 1 226 ? -12.027 -6.333 20.146 1.00 97.88 226 GLY A C 1
ATOM 1763 O O . GLY A 1 226 ? -12.961 -6.927 19.611 1.00 97.88 226 GLY A O 1
ATOM 1764 N N . GLN A 1 227 ? -12.131 -5.080 20.590 1.00 98.00 227 GLN A N 1
ATOM 1765 C CA . GLN A 1 227 ? -13.336 -4.251 20.467 1.00 98.00 227 GLN A CA 1
ATOM 1766 C C . GLN A 1 227 ? -12.957 -2.825 20.079 1.00 98.00 227 GLN A C 1
ATOM 1768 O O . GLN A 1 227 ? -12.065 -2.228 20.682 1.00 98.00 227 GLN A O 1
ATOM 1773 N N . LEU A 1 228 ? -13.669 -2.266 19.102 1.00 98.44 228 LEU A N 1
ATOM 1774 C CA . LEU A 1 228 ? -13.393 -0.932 18.582 1.00 98.44 228 LEU A CA 1
ATOM 1775 C C . LEU A 1 228 ? -14.694 -0.171 18.335 1.00 98.44 228 LEU A C 1
ATOM 1777 O O . LEU A 1 228 ? -15.569 -0.650 17.617 1.00 98.44 228 LEU A O 1
ATOM 1781 N N . ARG A 1 229 ? -14.787 1.041 18.880 1.00 98.44 229 ARG A N 1
ATOM 1782 C CA . ARG A 1 229 ? -15.791 2.030 18.492 1.00 98.44 229 ARG A CA 1
ATOM 1783 C C . ARG A 1 229 ? -15.162 3.030 17.539 1.00 98.44 229 ARG A C 1
ATOM 1785 O O . ARG A 1 229 ? -14.125 3.614 17.850 1.00 98.44 229 ARG A O 1
ATOM 1792 N N . ILE A 1 230 ? -15.814 3.259 16.407 1.00 97.69 230 ILE A N 1
ATOM 1793 C CA . ILE A 1 230 ? -15.429 4.301 15.454 1.00 97.69 230 ILE A CA 1
ATOM 1794 C C . ILE A 1 230 ? -16.554 5.313 15.352 1.00 97.69 230 ILE A C 1
ATOM 1796 O O . ILE A 1 230 ? -17.695 4.936 15.102 1.00 97.69 230 ILE A O 1
ATOM 1800 N N . THR A 1 231 ? -16.223 6.592 15.494 1.00 96.44 231 THR A N 1
ATOM 1801 C CA . THR A 1 231 ? -17.147 7.691 15.218 1.00 96.44 231 THR A CA 1
ATOM 1802 C C . THR A 1 231 ? -16.704 8.419 13.959 1.00 96.44 231 THR A C 1
ATOM 1804 O O . THR A 1 231 ? -15.602 8.959 13.925 1.00 96.44 231 THR A O 1
ATOM 1807 N N . VAL A 1 232 ? -17.554 8.446 12.934 1.00 94.06 232 VAL A N 1
ATOM 1808 C CA . VAL A 1 232 ? -17.333 9.145 11.657 1.00 94.06 232 VAL A CA 1
ATOM 1809 C C . VAL A 1 232 ? -18.603 9.891 11.274 1.00 94.06 232 VAL A C 1
ATOM 1811 O O . VAL A 1 232 ? -19.702 9.387 11.480 1.00 94.06 232 VAL A O 1
ATOM 1814 N N . ASP A 1 233 ? -18.470 11.123 10.781 1.00 86.69 233 ASP A N 1
ATOM 1815 C CA . ASP A 1 233 ? -19.606 11.984 10.411 1.00 86.69 233 ASP A CA 1
ATOM 1816 C C . ASP A 1 233 ? -20.684 12.102 11.518 1.00 86.69 233 ASP A C 1
ATOM 1818 O O . ASP A 1 233 ? -21.883 12.210 11.260 1.00 86.69 233 ASP A O 1
ATOM 1822 N N . GLY A 1 234 ? -20.249 12.068 12.784 1.00 88.75 234 GLY A N 1
ATOM 1823 C CA . GLY A 1 234 ? -21.118 12.131 13.965 1.00 88.75 234 GLY A CA 1
ATOM 1824 C C . GLY A 1 234 ? -21.883 10.841 14.285 1.00 88.75 234 GLY A C 1
ATOM 1825 O O . GLY A 1 234 ? -22.686 10.840 15.217 1.00 88.75 234 GLY A O 1
ATOM 1826 N N . GLN A 1 235 ? -21.649 9.753 13.550 1.00 93.94 235 GLN A N 1
ATOM 1827 C CA . GLN A 1 235 ? -22.238 8.439 13.799 1.00 93.94 235 GLN A CA 1
ATOM 1828 C C . GLN A 1 235 ? -21.208 7.492 14.406 1.00 93.94 235 GLN A C 1
ATOM 1830 O O . GLN A 1 235 ? -20.099 7.364 13.891 1.00 93.94 235 GLN A O 1
ATOM 1835 N N . SER A 1 236 ? -21.583 6.829 15.500 1.00 97.31 236 SER A N 1
ATOM 1836 C CA . SER A 1 236 ? -20.739 5.843 16.175 1.00 97.31 236 SER A CA 1
ATOM 1837 C C . SER A 1 236 ? -21.119 4.422 15.770 1.00 97.31 236 SER A C 1
ATOM 1839 O O . SER A 1 236 ? -22.297 4.067 15.720 1.00 97.31 236 SER A O 1
ATOM 1841 N N . HIS A 1 237 ? -20.101 3.603 15.534 1.00 98.12 237 HIS A N 1
ATOM 1842 C CA . HIS A 1 237 ? -20.208 2.208 15.136 1.00 98.12 237 HIS A CA 1
ATOM 1843 C C . HIS A 1 237 ? -19.372 1.351 16.084 1.00 98.12 237 HIS A C 1
ATOM 1845 O O . HIS A 1 237 ? -18.163 1.553 16.189 1.00 98.12 237 HIS A O 1
ATOM 1851 N N . ASP A 1 238 ? -20.019 0.401 16.756 1.00 98.12 238 ASP A N 1
ATOM 1852 C CA . ASP A 1 238 ? -19.360 -0.589 17.606 1.00 98.12 238 ASP A CA 1
ATOM 1853 C C . ASP A 1 238 ? -19.065 -1.843 16.787 1.00 98.12 238 ASP A C 1
ATOM 1855 O O . ASP A 1 238 ? -19.984 -2.494 16.294 1.00 98.12 238 ASP A O 1
ATOM 1859 N N . LEU A 1 239 ? -17.784 -2.163 16.635 1.00 98.06 239 LEU A N 1
ATOM 1860 C CA . LEU A 1 239 ? -17.308 -3.273 15.818 1.00 98.06 239 LEU A CA 1
ATOM 1861 C C . LEU A 1 239 ? -16.975 -4.486 16.679 1.00 98.06 239 LEU A C 1
ATOM 1863 O O . LEU A 1 239 ? -16.378 -4.360 17.753 1.00 98.06 239 LEU A O 1
ATOM 1867 N N . GLN A 1 240 ? -17.322 -5.662 16.165 1.00 97.56 240 GLN A N 1
ATOM 1868 C CA . GLN A 1 240 ? -16.893 -6.962 16.666 1.00 97.56 240 GLN A CA 1
ATOM 1869 C C . GLN A 1 240 ? -15.890 -7.613 15.700 1.00 97.56 240 GLN A C 1
ATOM 1871 O O . GLN A 1 240 ? -15.849 -7.267 14.516 1.00 97.56 240 GLN A O 1
ATOM 1876 N N . PRO A 1 241 ? -15.048 -8.545 16.178 1.00 98.38 241 PRO A N 1
ATOM 1877 C CA . PRO A 1 241 ? -14.143 -9.300 15.317 1.00 98.38 241 PRO A CA 1
ATOM 1878 C C . PRO A 1 241 ? -14.862 -9.920 14.110 1.00 98.38 241 PRO A C 1
ATOM 1880 O O . PRO A 1 241 ? -15.867 -10.612 14.261 1.00 98.38 241 PRO A O 1
ATOM 1883 N N . GLY A 1 242 ? -14.328 -9.681 12.914 1.00 97.62 242 GLY A N 1
ATOM 1884 C CA . GLY A 1 242 ? -14.905 -10.084 11.632 1.00 97.62 242 GLY A CA 1
ATOM 1885 C C . GLY A 1 242 ? -15.749 -9.006 10.944 1.00 97.62 242 GLY A C 1
ATOM 1886 O O . GLY A 1 242 ? -15.991 -9.123 9.741 1.00 97.62 242 GLY A O 1
ATOM 1887 N N . ASP A 1 243 ? -16.155 -7.948 11.651 1.00 98.50 243 ASP A N 1
ATOM 1888 C CA . ASP A 1 243 ? -16.919 -6.856 11.050 1.00 98.50 243 ASP A CA 1
ATOM 1889 C C . ASP A 1 243 ? -16.052 -5.994 10.124 1.00 98.50 243 ASP A C 1
ATOM 1891 O O . ASP A 1 243 ? -14.862 -5.768 10.363 1.00 98.50 243 ASP A O 1
ATOM 1895 N N . CYS A 1 244 ? -16.689 -5.464 9.077 1.00 98.38 244 CYS A N 1
ATOM 1896 C CA . CYS A 1 244 ? -16.096 -4.512 8.146 1.00 98.38 244 CYS A CA 1
ATOM 1897 C C . CYS A 1 244 ? -16.886 -3.196 8.150 1.00 98.38 244 CYS A C 1
ATOM 1899 O O . CYS A 1 244 ? -18.044 -3.166 7.724 1.00 98.38 244 CYS A O 1
ATOM 1901 N N . LEU A 1 245 ? -16.255 -2.103 8.588 1.00 98.12 245 LEU A N 1
ATOM 1902 C CA . LEU A 1 245 ? -16.801 -0.752 8.473 1.00 98.12 245 LEU A CA 1
ATOM 1903 C C . LEU A 1 245 ? -16.278 -0.084 7.205 1.00 98.12 245 LEU A C 1
ATOM 1905 O O . LEU A 1 245 ? -15.071 -0.003 6.978 1.00 98.12 245 LEU A O 1
ATOM 1909 N N . ARG A 1 246 ? -17.195 0.443 6.395 1.00 97.50 246 ARG A N 1
ATOM 1910 C CA . ARG A 1 246 ? -16.881 1.102 5.125 1.00 97.50 246 ARG A CA 1
ATOM 1911 C C . ARG A 1 246 ? -17.416 2.521 5.143 1.00 97.50 246 ARG A C 1
ATOM 1913 O O . ARG A 1 246 ? -18.604 2.715 5.385 1.00 97.50 246 ARG A O 1
ATOM 1920 N N . TYR A 1 247 ? -16.562 3.499 4.872 1.00 94.94 247 TYR A N 1
ATOM 1921 C CA . TYR A 1 247 ? -16.943 4.910 4.905 1.00 94.94 247 TYR A CA 1
ATOM 1922 C C . TYR A 1 247 ? -16.040 5.756 4.008 1.00 94.94 247 TYR A C 1
ATOM 1924 O O . TYR A 1 247 ? -14.946 5.346 3.627 1.00 94.94 247 TYR A O 1
ATOM 1932 N N . ARG A 1 248 ? -16.504 6.958 3.659 1.00 91.94 248 ARG A N 1
ATOM 1933 C CA . ARG A 1 248 ? -15.680 7.990 3.021 1.00 91.94 248 ARG A CA 1
ATOM 1934 C C . ARG A 1 248 ? -15.433 9.094 4.028 1.00 91.94 248 ARG A C 1
ATOM 1936 O O . ARG A 1 248 ? -16.385 9.638 4.571 1.00 91.94 248 ARG A O 1
ATOM 1943 N N . LEU A 1 249 ? -14.171 9.420 4.279 1.00 84.81 249 LEU A N 1
ATOM 1944 C CA . LEU A 1 249 ? -13.810 10.349 5.343 1.00 84.81 249 LEU A CA 1
ATOM 1945 C C . LEU A 1 249 ? -13.837 11.800 4.842 1.00 84.81 249 LEU A C 1
ATOM 1947 O O . LEU A 1 249 ? -12.935 12.236 4.120 1.00 84.81 249 LEU A O 1
ATOM 1951 N N . PHE A 1 250 ? -14.858 12.562 5.235 1.00 84.56 250 PHE A N 1
ATOM 1952 C CA . PHE A 1 250 ? -14.987 13.987 4.895 1.00 84.56 250 PHE A CA 1
ATOM 1953 C C . PHE A 1 250 ? -14.661 14.930 6.056 1.00 84.56 250 PHE A C 1
ATOM 1955 O O . PHE A 1 250 ? -14.231 16.057 5.811 1.00 84.56 250 PHE A O 1
ATOM 1962 N N . GLY A 1 251 ? -14.845 14.478 7.296 1.00 83.12 251 GLY A N 1
ATOM 1963 C CA . GLY A 1 251 ? -14.729 15.304 8.494 1.00 83.12 251 GLY A CA 1
ATOM 1964 C C . GLY A 1 251 ? -13.978 14.612 9.635 1.00 83.12 251 GLY A C 1
ATOM 1965 O O . GLY A 1 251 ? -13.096 13.790 9.369 1.00 83.12 251 GLY A O 1
ATOM 1966 N N . PRO A 1 252 ? -14.285 14.968 10.895 1.00 87.56 252 PRO A N 1
ATOM 1967 C CA . PRO A 1 252 ? -13.601 14.413 12.050 1.00 87.56 252 PRO A CA 1
ATOM 1968 C C . PRO A 1 252 ? -13.874 12.918 12.208 1.00 87.56 252 PRO A C 1
ATOM 1970 O O . PRO A 1 252 ? -14.930 12.411 11.819 1.00 87.56 252 PRO A O 1
ATOM 1973 N N . SER A 1 253 ? -12.926 12.227 12.833 1.00 91.00 253 SER A N 1
ATOM 1974 C CA . SER A 1 253 ? -13.082 10.825 13.216 1.00 91.00 253 SER A CA 1
ATOM 1975 C C . SER A 1 253 ? -12.531 10.561 14.609 1.00 91.00 253 SER A C 1
ATOM 1977 O O . SER A 1 253 ? -11.595 11.229 15.052 1.00 91.00 253 SER A O 1
ATOM 1979 N N . ALA A 1 254 ? -13.115 9.586 15.298 1.00 93.88 254 ALA A N 1
ATOM 1980 C CA . ALA A 1 254 ? -12.630 9.115 16.586 1.00 93.88 254 ALA A CA 1
ATOM 1981 C C . ALA A 1 254 ? -12.568 7.588 16.623 1.00 93.88 254 ALA A C 1
ATOM 1983 O O . ALA A 1 254 ? -13.440 6.917 16.070 1.00 93.88 254 ALA A O 1
ATOM 1984 N N . PHE A 1 255 ? -11.547 7.064 17.292 1.00 96.31 255 PHE A N 1
ATOM 1985 C CA . PHE A 1 255 ? -11.309 5.641 17.508 1.00 96.31 255 PHE A CA 1
ATOM 1986 C C . PHE A 1 255 ? -11.172 5.402 19.003 1.00 96.31 255 PHE A C 1
ATOM 1988 O O . PHE A 1 255 ? -10.360 6.057 19.660 1.00 96.31 255 PHE A O 1
ATOM 1995 N N . GLU A 1 256 ? -11.955 4.473 19.539 1.00 97.44 256 GLU A N 1
ATOM 1996 C CA . GLU A 1 256 ? -12.009 4.221 20.976 1.00 97.44 256 GLU A CA 1
ATOM 1997 C C . GLU A 1 256 ? -12.021 2.726 21.260 1.00 97.44 256 GLU A C 1
ATOM 1999 O O . GLU A 1 256 ? -12.793 1.971 20.663 1.00 97.44 256 GLU A O 1
ATOM 2004 N N . THR A 1 257 ? -11.199 2.305 22.211 1.00 98.00 257 THR A N 1
ATOM 2005 C CA . THR A 1 257 ? -11.220 0.944 22.750 1.00 98.00 257 THR A CA 1
ATOM 2006 C C . THR A 1 257 ? -11.713 0.973 24.199 1.00 98.00 257 THR A C 1
ATOM 2008 O O . THR A 1 257 ? -11.465 1.933 24.936 1.00 98.00 257 THR A O 1
ATOM 2011 N N . PRO A 1 258 ? -12.448 -0.051 24.663 1.00 96.56 258 PRO A N 1
ATOM 2012 C CA . PRO A 1 258 ? -12.849 -0.118 26.061 1.00 96.56 258 PRO A CA 1
ATOM 2013 C C . PRO A 1 258 ? -11.631 -0.363 26.966 1.00 96.56 258 PRO A C 1
ATOM 2015 O O . PRO A 1 258 ? -10.638 -0.961 26.564 1.00 96.56 258 PRO A O 1
ATOM 2018 N N . ALA A 1 259 ? -11.726 0.009 28.244 1.00 95.88 259 ALA A N 1
ATOM 2019 C CA . ALA A 1 259 ? -10.609 -0.094 29.198 1.00 95.88 259 ALA A CA 1
ATOM 2020 C C . ALA A 1 259 ? -10.038 -1.517 29.402 1.00 95.88 259 ALA A C 1
ATOM 2022 O O . ALA A 1 259 ? -8.952 -1.671 29.950 1.00 95.88 259 ALA A O 1
ATOM 2023 N N . HIS A 1 260 ? -10.772 -2.558 29.004 1.00 96.06 260 HIS A N 1
ATOM 2024 C CA . HIS A 1 260 ? -10.423 -3.963 29.231 1.00 96.06 260 HIS A CA 1
ATOM 2025 C C . HIS A 1 260 ? -10.097 -4.734 27.943 1.00 96.06 260 HIS A C 1
ATOM 2027 O O . HIS A 1 260 ? -9.808 -5.927 28.012 1.00 96.06 260 HIS A O 1
ATOM 2033 N N . SER A 1 261 ? -10.174 -4.098 26.770 1.00 97.31 261 SER A N 1
ATOM 2034 C CA . SER A 1 261 ? -9.901 -4.754 25.490 1.00 97.31 261 SER A CA 1
ATOM 2035 C C . SER A 1 261 ? -9.278 -3.762 24.519 1.00 97.31 261 SER A C 1
ATOM 2037 O O . SER A 1 261 ? -9.781 -2.655 24.379 1.00 97.31 261 SER A O 1
ATOM 2039 N N . GLY A 1 262 ? -8.178 -4.151 23.878 1.00 97.44 262 GLY A N 1
ATOM 2040 C CA . GLY A 1 262 ? -7.603 -3.394 22.769 1.00 97.44 262 GLY A CA 1
ATOM 2041 C C . GLY A 1 262 ? -8.331 -3.690 21.458 1.00 97.44 262 GLY A C 1
ATOM 2042 O O . GLY A 1 262 ? -9.397 -4.307 21.455 1.00 97.44 262 GLY A O 1
ATOM 2043 N N . ALA A 1 263 ? -7.726 -3.301 20.341 1.00 98.44 263 ALA A N 1
ATOM 2044 C CA . ALA A 1 263 ? -8.208 -3.647 19.007 1.00 98.44 263 ALA A CA 1
ATOM 2045 C C . ALA A 1 263 ? -7.044 -3.938 18.058 1.00 98.44 263 ALA A C 1
ATOM 2047 O O . ALA A 1 263 ? -6.066 -3.193 18.041 1.00 98.44 263 ALA A O 1
ATOM 2048 N N . HIS A 1 264 ? -7.175 -4.974 17.232 1.00 98.56 264 HIS A N 1
ATOM 2049 C CA . HIS A 1 264 ? -6.278 -5.271 16.110 1.00 98.56 264 HIS A CA 1
ATOM 2050 C C . HIS A 1 264 ? -7.101 -5.321 14.831 1.00 98.56 264 HIS A C 1
ATOM 2052 O O . HIS A 1 264 ? -8.070 -6.075 14.745 1.00 98.56 264 HIS A O 1
ATOM 2058 N N . TYR A 1 265 ? -6.763 -4.487 13.853 1.00 98.56 265 TYR A N 1
ATOM 2059 C CA . TYR A 1 265 ? -7.561 -4.328 12.641 1.00 98.56 265 TYR A CA 1
ATOM 2060 C C . TYR A 1 265 ? -6.698 -4.031 11.418 1.00 98.56 265 TYR A C 1
ATOM 2062 O O . TYR A 1 265 ? -5.603 -3.472 11.522 1.00 98.56 265 TYR A O 1
ATOM 2070 N N . PHE A 1 266 ? -7.224 -4.370 10.241 1.00 98.44 266 PHE A N 1
ATOM 2071 C CA . PHE A 1 266 ? -6.713 -3.849 8.978 1.00 98.44 266 PHE A CA 1
ATOM 2072 C C . PHE A 1 266 ? -7.510 -2.622 8.555 1.00 98.44 266 PHE A C 1
ATOM 2074 O O . PHE A 1 266 ? -8.732 -2.596 8.684 1.00 98.44 266 PHE A O 1
ATOM 2081 N N . LEU A 1 267 ? -6.821 -1.633 7.998 1.00 96.81 267 LEU A N 1
ATOM 2082 C CA . LEU A 1 267 ? -7.428 -0.486 7.342 1.00 96.81 267 LEU A CA 1
ATOM 2083 C C . LEU A 1 267 ? -6.899 -0.375 5.911 1.00 96.81 267 LEU A C 1
ATOM 2085 O O . LEU A 1 267 ? -5.700 -0.196 5.697 1.00 96.81 267 LEU A O 1
ATOM 2089 N N . PHE A 1 268 ? -7.806 -0.457 4.944 1.00 96.62 268 PHE A N 1
ATOM 2090 C CA . PHE A 1 268 ? -7.532 -0.208 3.533 1.00 96.62 268 PHE A CA 1
ATOM 2091 C C . PHE A 1 268 ? -8.011 1.191 3.163 1.00 96.62 268 PHE A C 1
ATOM 2093 O O . PHE A 1 268 ? -9.149 1.547 3.480 1.00 96.62 268 PHE A O 1
ATOM 2100 N N . ILE A 1 269 ? -7.153 1.963 2.498 1.00 91.25 269 ILE A N 1
ATOM 2101 C CA . ILE A 1 269 ? -7.439 3.333 2.060 1.00 91.25 269 ILE A CA 1
ATOM 2102 C C . ILE A 1 269 ? -7.302 3.396 0.539 1.00 91.25 269 ILE A C 1
ATOM 2104 O O . ILE A 1 269 ? -6.293 2.932 0.008 1.00 91.25 269 ILE A O 1
ATOM 2108 N N . VAL A 1 270 ? -8.306 3.958 -0.139 1.00 87.19 270 VAL A N 1
ATOM 2109 C CA . VAL A 1 270 ? -8.389 4.119 -1.604 1.00 87.19 270 VAL A CA 1
ATOM 2110 C C . VAL A 1 270 ? -8.705 5.574 -1.954 1.00 87.19 270 VAL A C 1
ATOM 2112 O O . VAL A 1 270 ? -9.567 6.181 -1.271 1.00 87.19 270 VAL A O 1
#

Organism: NCBI:txid420952

Sequence (270 aa):
MDDVAAGVAGSRRWGALPCTAWRRFLDGGPYDKRARRCAVDQTRSLRVQVRAASGERRAELQSTFLFQLTNFHIRDNFPNMEQTLPDDNAIDRRIAQRLRALRAERNWSLDDLARLSGVSRATLSRLENAAVSPTASVLGKLCVAYGLPMSRLMHMVEEDFAPLVPRAAQALWSDDAAGFRRRSVSPPAQALAGEALECELEPGAHITYDESPRPGLEHHLILLEGQLRITVDGQSHDLQPGDCLRYRLFGPSAFETPAHSGAHYFLFIV